Protein AF-A0AAV9NZ12-F1 (afdb_monomer)

InterPro domains:
  IPR029032 AhpD-like [G3DSA:1.20.1290.10] (41-176)
  IPR029032 AhpD-like [SSF69118] (43-159)

Radius of gyration: 17.63 Å; Cα contacts (8 Å, |Δi|>4): 175; chains: 1; bounding box: 49×31×50 Å

Sequence (183 aa):
MADRLPPVKREDLTSTEQPSFDSLASLAGNLFGSPESSPFIYKRPDGAFVGPFPLFLAAPEAGEHTMAHFGKLATIPGLPADAKEVAILTVGAHYQAAYELYAHTNVAIKKVGMERGLVEAVARGEKPEGMNEGCEVAFETARYLVAKPGPLPGEMWERGGLMDSRRGSEEREFFHVIKILLQ

Secondary structure (DSSP, 8-state):
---SS----GGGS-TTTHHHHHHHHHHHHHHH--TTTSSS-SB-TTS-B-TTHHHHHHSHHHHHHHHHHHHHHHT-TTS-HHHHHHHHHHHHHHHT-HHHHHHHHHHIIIII---HHHHHHHHTT---TT--HHHHHHHHHHHHHHHS-SPPPHHHHHHHGGG-S--SS----HHHHHHHTT-

Solvent-accessible surface area (backbone atoms only — not comparable to full-atom values): 10579 Å² total; per-residue (Å²): 133,84,62,94,57,68,62,56,36,65,87,80,44,53,86,82,49,36,60,52,52,52,51,51,51,53,53,45,36,75,75,49,43,52,69,88,72,24,68,44,82,55,47,47,97,82,59,20,32,39,80,71,49,32,57,28,65,76,38,45,72,64,28,52,53,52,53,54,49,51,56,53,62,74,64,53,80,52,60,56,70,64,22,50,41,38,24,51,26,29,48,22,28,74,70,62,34,62,60,56,38,53,38,45,51,27,36,34,40,73,74,67,62,47,60,63,70,49,51,54,30,26,44,70,59,43,86,55,81,89,61,53,72,57,33,48,49,27,36,54,49,35,49,45,58,79,73,40,92,75,84,76,56,68,73,58,49,58,56,50,52,71,48,44,85,65,93,68,97,76,79,87,61,74,74,56,52,69,58,61,75,74,109

Foldseek 3Di:
DPPPQDFDALVRDDPVLNVLLVLLVVLCCVQQNDCVRGLDHQADPRGTGDQCVSVCSVPSVVSNVVSVVVSVLQPDPLQQPLLVLLLQLLLCLLVVSPVSLRRSLSCNCPVVNDDNVCSVCSNPNHHDPPDDLSNVLSNVVSNDPSVDPDDDPPVSVVSNCVSGPDPDDDDDDNVVVSVVVPD

pLDDT: mean 84.03, std 18.18, range [29.91, 98.44]

Organism: NCBI:txid1690608

Mean predicted aligned error: 7.04 Å

Nearest PDB structures (foldseek):
  3lvy-assembly3_E  TM=7.762E-01  e=5.060E-02  Streptococcus mutans
  3lvy-assembly3_F  TM=7.388E-01  e=9.061E-02  Streptococcus mutans
  6ohj-assembly1_B  TM=6.862E-01  e=5.853E-02  Marinomonas mediterranea MMB-1
  6k40-assembly3_C  TM=7.103E-01  e=3.705E-01  Deinococcus radiodurans R1 = ATCC 13939 = DSM 20539

Structure (mmCIF, N/CA/C/O backbone):
data_AF-A0AAV9NZ12-F1
#
_entry.id   AF-A0AAV9NZ12-F1
#
loop_
_atom_site.group_PDB
_atom_site.id
_atom_site.type_symbol
_atom_site.label_atom_id
_atom_site.label_alt_id
_atom_site.label_comp_id
_atom_site.label_asym_id
_atom_site.label_entity_id
_atom_site.label_seq_id
_atom_site.pdbx_PDB_ins_code
_atom_site.Cartn_x
_atom_site.Cartn_y
_atom_site.Cartn_z
_atom_site.occupancy
_atom_site.B_iso_or_equiv
_atom_site.auth_seq_id
_atom_site.auth_comp_id
_atom_site.auth_asym_id
_atom_site.auth_atom_id
_atom_site.pdbx_PDB_model_num
ATOM 1 N N . MET A 1 1 ? -16.672 -8.183 -1.246 1.00 47.62 1 MET A N 1
ATOM 2 C CA . MET A 1 1 ? -15.674 -9.022 -0.553 1.00 47.62 1 MET A CA 1
ATOM 3 C C . MET A 1 1 ? -16.205 -9.245 0.846 1.00 47.62 1 MET A C 1
ATOM 5 O O . MET A 1 1 ? -16.661 -8.278 1.436 1.00 47.62 1 MET A O 1
ATOM 9 N N . ALA A 1 2 ? -16.288 -10.488 1.314 1.00 46.62 2 ALA A N 1
ATOM 10 C CA . ALA A 1 2 ? -16.639 -10.743 2.706 1.00 46.62 2 ALA A CA 1
ATOM 11 C C . ALA A 1 2 ? -15.371 -10.530 3.537 1.00 46.62 2 ALA A C 1
ATOM 13 O O . ALA A 1 2 ? -14.378 -11.227 3.317 1.00 46.62 2 ALA A O 1
ATOM 14 N N . ASP A 1 3 ? -15.383 -9.539 4.422 1.00 63.75 3 ASP A N 1
ATOM 15 C CA . ASP A 1 3 ? -14.241 -9.263 5.285 1.00 63.75 3 ASP A CA 1
ATOM 16 C C . ASP A 1 3 ? -14.110 -10.409 6.298 1.00 63.75 3 ASP A C 1
ATOM 18 O O . ASP A 1 3 ? -15.067 -10.746 6.996 1.00 63.75 3 ASP A O 1
ATOM 22 N N . ARG A 1 4 ? -12.931 -11.048 6.361 1.00 75.88 4 ARG A N 1
ATOM 23 C CA . ARG A 1 4 ? -12.668 -12.132 7.330 1.00 75.88 4 ARG A CA 1
ATOM 24 C C . ARG A 1 4 ? -12.819 -11.656 8.778 1.00 75.88 4 ARG A C 1
ATOM 26 O O . ARG A 1 4 ? -13.126 -12.461 9.649 1.00 75.88 4 ARG A O 1
ATOM 33 N N . LEU A 1 5 ? -12.606 -10.361 9.004 1.00 83.25 5 LEU A N 1
ATOM 34 C CA . LEU A 1 5 ? -12.931 -9.653 10.234 1.00 83.25 5 LEU A CA 1
ATOM 35 C C . LEU A 1 5 ? -13.967 -8.579 9.893 1.00 83.25 5 LEU A C 1
ATOM 37 O O . LEU A 1 5 ? -13.687 -7.751 9.025 1.00 83.25 5 LEU A O 1
ATOM 41 N N . PRO A 1 6 ? -15.151 -8.581 10.524 1.00 88.25 6 PRO A N 1
ATOM 42 C CA . PRO A 1 6 ? -16.185 -7.616 10.193 1.00 88.25 6 PRO A CA 1
ATOM 43 C C . PRO A 1 6 ? -15.730 -6.190 10.548 1.00 88.25 6 PRO A C 1
ATOM 45 O O . PRO A 1 6 ? -15.102 -5.992 11.589 1.00 88.25 6 PRO A O 1
ATOM 48 N N . PRO A 1 7 ? -16.069 -5.182 9.727 1.00 91.94 7 PRO A N 1
ATOM 49 C CA . PRO A 1 7 ? -15.939 -3.780 10.103 1.00 91.94 7 PRO A CA 1
ATOM 50 C C . PRO A 1 7 ? -16.676 -3.491 11.415 1.00 91.94 7 PRO A C 1
ATOM 52 O O . PRO A 1 7 ? -17.856 -3.820 11.540 1.00 91.94 7 PRO A O 1
ATOM 55 N N . VAL A 1 8 ? -15.999 -2.845 12.366 1.00 92.38 8 VAL A N 1
ATOM 56 C CA . VAL A 1 8 ? -16.580 -2.451 13.659 1.00 92.38 8 VAL A CA 1
ATOM 57 C C . VAL A 1 8 ? -16.603 -0.931 13.767 1.00 92.38 8 VAL A C 1
ATOM 59 O O . VAL A 1 8 ? -15.651 -0.257 13.357 1.00 92.38 8 VAL A O 1
ATOM 62 N N . LYS A 1 9 ? -17.700 -0.383 14.295 1.00 95.44 9 LYS A N 1
ATOM 63 C CA . LYS A 1 9 ? -17.822 1.046 14.586 1.00 95.44 9 LYS A CA 1
ATOM 64 C C . LYS A 1 9 ? -17.239 1.357 15.949 1.00 95.44 9 LYS A C 1
ATOM 66 O O . LYS A 1 9 ? -17.262 0.529 16.853 1.00 95.44 9 LYS A O 1
ATOM 71 N N . ARG A 1 10 ? -16.794 2.597 16.126 1.00 95.62 10 ARG A N 1
ATOM 72 C CA . ARG A 1 10 ? -16.267 3.059 17.410 1.00 95.62 10 ARG A CA 1
ATOM 73 C C . ARG A 1 10 ? -17.287 2.910 18.545 1.00 95.62 10 ARG A C 1
ATOM 75 O O . ARG A 1 10 ? -16.893 2.540 19.645 1.00 95.62 10 ARG A O 1
ATOM 82 N N . GLU A 1 11 ? -18.567 3.210 18.299 1.00 96.31 11 GLU A N 1
ATOM 83 C CA . GLU A 1 11 ? -19.618 3.117 19.326 1.00 96.31 11 GLU A CA 1
ATOM 84 C C . GLU A 1 11 ? -19.932 1.686 19.785 1.00 96.31 11 GLU A C 1
ATOM 86 O O . GLU A 1 11 ? -20.429 1.508 20.895 1.00 96.31 11 GLU A O 1
ATOM 91 N N . ASP A 1 12 ? -19.599 0.686 18.968 1.00 94.75 12 ASP A N 1
ATOM 92 C CA . ASP A 1 12 ? -19.841 -0.728 19.267 1.00 94.75 12 ASP A CA 1
ATOM 93 C C . ASP A 1 12 ? -18.677 -1.363 20.058 1.00 94.75 12 ASP A C 1
ATOM 95 O O . ASP A 1 12 ? -18.769 -2.514 20.483 1.00 94.75 12 ASP A O 1
ATOM 99 N N . LEU A 1 13 ? -17.579 -0.622 20.264 1.00 93.56 13 LEU A N 1
ATOM 100 C CA . LEU A 1 13 ? -16.400 -1.062 21.013 1.00 93.56 13 LEU A CA 1
ATOM 101 C C . LEU A 1 13 ? -16.510 -0.740 22.505 1.00 93.56 13 LEU A C 1
ATOM 103 O O . LEU A 1 13 ? -17.048 0.299 22.909 1.00 93.56 13 LEU A O 1
ATOM 107 N N . THR A 1 14 ? -15.903 -1.592 23.332 1.00 94.44 14 THR A N 1
ATOM 108 C CA . THR A 1 14 ? -15.770 -1.342 24.772 1.00 94.44 14 THR A CA 1
ATOM 109 C C . THR A 1 14 ? -14.910 -0.107 25.046 1.00 94.44 14 THR A C 1
ATOM 111 O O . THR A 1 14 ? -14.077 0.302 24.234 1.00 94.44 14 THR A O 1
ATOM 114 N N . SER A 1 15 ? -15.048 0.477 26.239 1.00 94.94 15 SER A N 1
ATOM 115 C CA . SER A 1 15 ? -14.227 1.622 26.658 1.00 94.94 15 SER A CA 1
ATOM 116 C C . SER A 1 15 ? -12.720 1.337 26.633 1.00 94.94 15 SER A C 1
ATOM 118 O O . SER A 1 15 ? -11.934 2.269 26.489 1.00 94.94 15 SER A O 1
ATOM 120 N N . THR A 1 16 ? -12.312 0.070 26.740 1.00 91.94 16 THR A N 1
ATOM 121 C CA . THR A 1 16 ? -10.910 -0.361 26.661 1.00 91.94 16 THR A CA 1
ATOM 122 C C . THR A 1 16 ? -10.389 -0.510 25.231 1.00 91.94 16 THR A C 1
ATOM 124 O O . THR A 1 16 ? -9.187 -0.398 25.022 1.00 91.94 16 THR A O 1
ATOM 127 N N . GLU A 1 17 ? -11.262 -0.720 24.243 1.00 90.94 17 GLU A N 1
ATOM 128 C CA . GLU A 1 17 ? -10.894 -0.890 22.825 1.00 90.94 17 GLU A CA 1
ATOM 129 C C . GLU A 1 17 ? -10.966 0.428 22.036 1.00 90.94 17 GLU A C 1
ATOM 131 O O . GLU A 1 17 ? -10.222 0.629 21.073 1.00 90.94 17 GLU A O 1
ATOM 136 N N . GLN A 1 18 ? -11.830 1.359 22.455 1.00 95.62 18 GLN A N 1
ATOM 137 C CA . GLN A 1 18 ? -11.979 2.672 21.814 1.00 95.62 18 GLN A CA 1
ATOM 138 C C . GLN A 1 18 ? -10.659 3.457 21.651 1.00 95.62 18 GLN A C 1
ATOM 140 O O . GLN A 1 18 ? -10.468 4.029 20.576 1.00 95.62 18 GLN A O 1
ATOM 145 N N . PRO A 1 19 ? -9.717 3.472 22.620 1.00 95.00 19 PRO A N 1
ATOM 146 C CA . PRO A 1 19 ? -8.443 4.172 22.447 1.00 95.00 19 PRO A CA 1
ATOM 147 C C . PRO A 1 19 ? -7.619 3.662 21.257 1.00 95.00 19 PRO A C 1
ATOM 149 O O . PRO A 1 19 ? -7.021 4.455 20.533 1.00 95.00 19 PRO A O 1
ATOM 152 N N . SER A 1 20 ? -7.617 2.349 21.010 1.00 92.56 20 SER A N 1
ATOM 153 C 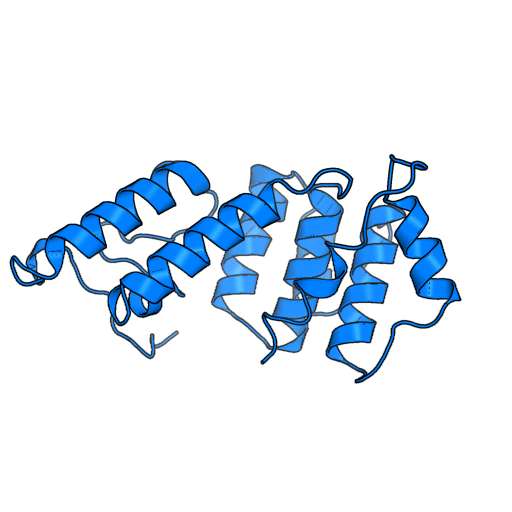CA . SER A 1 20 ? -6.920 1.751 19.866 1.00 92.56 20 SER A CA 1
ATOM 154 C C . SER A 1 20 ? -7.563 2.145 18.540 1.00 92.56 20 SER A C 1
ATOM 156 O O . SER A 1 20 ? -6.864 2.452 17.573 1.00 92.56 20 SER A O 1
ATOM 158 N N . PHE A 1 21 ? -8.896 2.204 18.504 1.00 95.31 21 PHE A N 1
ATOM 159 C CA . PHE A 1 21 ? -9.626 2.715 17.348 1.00 95.31 21 PHE A CA 1
ATOM 160 C C . PHE A 1 21 ? -9.271 4.177 17.051 1.00 95.31 21 PHE A C 1
ATOM 162 O O . PHE A 1 21 ? -9.031 4.534 15.896 1.00 95.31 21 PHE A O 1
ATOM 169 N N . ASP A 1 22 ? -9.216 5.017 18.085 1.00 95.50 22 ASP A N 1
ATOM 170 C CA . ASP A 1 22 ? -8.898 6.440 17.954 1.00 95.50 22 ASP A CA 1
ATOM 171 C C . ASP A 1 22 ? -7.451 6.665 17.495 1.00 95.50 22 ASP A C 1
ATOM 173 O O . ASP A 1 22 ? -7.204 7.501 16.621 1.00 95.50 22 ASP A O 1
ATOM 177 N N . SER A 1 23 ? -6.508 5.870 18.012 1.00 93.69 23 SER A N 1
ATOM 178 C CA . SER A 1 23 ? -5.111 5.868 17.559 1.00 93.69 23 SER A CA 1
ATOM 179 C C . SER A 1 23 ? -5.012 5.526 16.069 1.00 93.69 23 SER A C 1
ATOM 181 O O . SER A 1 23 ? -4.434 6.287 15.285 1.00 93.69 23 SER A O 1
ATOM 183 N N . LEU A 1 24 ? -5.678 4.447 15.635 1.00 92.56 24 LEU A N 1
ATOM 184 C CA . LEU A 1 24 ? -5.705 4.054 14.226 1.00 92.56 24 LEU A CA 1
ATOM 185 C C . LEU A 1 24 ? -6.360 5.125 13.342 1.00 92.56 24 LEU A C 1
ATOM 187 O O . LEU A 1 24 ? -5.883 5.383 12.238 1.00 92.56 24 LEU A O 1
ATOM 191 N N . ALA A 1 25 ? -7.425 5.779 13.814 1.00 93.38 25 ALA A N 1
ATOM 192 C CA . ALA A 1 25 ? -8.082 6.873 13.098 1.00 93.38 25 ALA A CA 1
ATOM 193 C C . ALA A 1 25 ? -7.182 8.094 12.925 1.00 93.38 25 ALA A C 1
ATOM 195 O O . ALA A 1 25 ? -7.147 8.657 11.830 1.00 93.38 25 ALA A O 1
ATOM 196 N N . SER A 1 26 ? -6.427 8.459 13.959 1.00 93.12 26 SER A N 1
ATOM 197 C CA . SER A 1 26 ? -5.426 9.522 13.879 1.00 93.12 26 SER A CA 1
ATOM 198 C C . SER A 1 26 ? -4.334 9.177 12.861 1.00 93.12 26 SER A C 1
ATOM 200 O O . SER A 1 26 ? -4.061 9.950 11.940 1.00 93.12 26 SER A O 1
ATOM 202 N N . LEU A 1 27 ? -3.766 7.972 12.954 1.00 90.44 27 LEU A N 1
ATOM 203 C CA . LEU A 1 27 ? -2.696 7.520 12.067 1.00 90.44 27 LEU A CA 1
ATOM 204 C C . LEU A 1 27 ? -3.153 7.414 10.605 1.00 90.44 27 LEU A C 1
ATOM 206 O O . LEU A 1 27 ? -2.471 7.903 9.705 1.00 90.44 27 LEU A O 1
ATOM 210 N N . ALA A 1 28 ? -4.332 6.840 10.364 1.00 90.31 28 ALA A N 1
ATOM 211 C CA . ALA A 1 28 ? -4.921 6.760 9.033 1.00 90.31 28 ALA A CA 1
ATOM 212 C C . ALA A 1 28 ? -5.228 8.152 8.459 1.00 90.31 28 ALA A C 1
ATOM 214 O O . ALA A 1 28 ? -4.953 8.392 7.287 1.00 90.31 28 ALA A O 1
ATOM 215 N N . GLY A 1 29 ? -5.730 9.086 9.275 1.00 92.25 29 GLY A N 1
ATOM 216 C CA . GLY A 1 29 ? -5.953 10.475 8.861 1.00 92.25 29 GLY A CA 1
ATOM 217 C C . GLY A 1 29 ? -4.666 11.175 8.416 1.00 92.25 29 GLY A C 1
ATOM 218 O O . GLY A 1 29 ? -4.649 11.847 7.386 1.00 92.25 29 GLY A O 1
ATOM 219 N N . ASN A 1 30 ? -3.565 10.953 9.140 1.00 90.00 30 ASN A N 1
ATOM 220 C CA . ASN A 1 30 ? -2.254 11.508 8.791 1.00 90.00 30 ASN A CA 1
ATOM 221 C C . ASN A 1 30 ? -1.684 10.917 7.491 1.00 90.00 30 ASN A C 1
ATOM 223 O O . ASN A 1 30 ? -1.025 11.625 6.732 1.00 90.00 30 ASN A O 1
ATOM 227 N N . LEU A 1 31 ? -1.922 9.629 7.228 1.00 87.62 31 LEU A N 1
ATOM 228 C CA . LEU A 1 31 ? -1.367 8.933 6.061 1.00 87.62 31 LEU A CA 1
ATOM 229 C C . LEU A 1 31 ? -2.218 9.096 4.796 1.00 87.62 31 LEU A C 1
ATOM 231 O O . LEU A 1 31 ? -1.678 9.210 3.691 1.00 87.62 31 LEU A O 1
ATOM 235 N N . PHE A 1 32 ? -3.542 9.097 4.941 1.00 89.69 32 PHE A N 1
ATOM 236 C CA . PHE A 1 32 ? -4.478 8.987 3.820 1.00 89.69 32 PHE A CA 1
ATOM 237 C C . PHE A 1 32 ? -5.372 10.214 3.628 1.00 89.69 32 PHE A C 1
ATOM 239 O O . PHE A 1 32 ? -6.115 10.248 2.645 1.00 89.69 32 PHE A O 1
ATOM 246 N N . GLY A 1 33 ? -5.281 11.217 4.508 1.00 92.00 33 GLY A N 1
ATOM 247 C CA . GLY A 1 33 ? -6.196 12.358 4.539 1.00 92.00 33 GLY A CA 1
ATOM 248 C C . GLY A 1 33 ? -7.527 12.011 5.206 1.00 92.00 33 GLY A C 1
ATOM 249 O O . GLY A 1 33 ? -7.661 10.967 5.838 1.00 92.00 33 GLY A O 1
ATOM 250 N N . SER A 1 34 ? -8.526 12.887 5.076 1.00 92.06 34 SER A N 1
ATOM 251 C CA . SER A 1 34 ? -9.887 12.574 5.530 1.00 92.06 34 SER A CA 1
ATOM 252 C C . SER A 1 34 ? -10.540 11.524 4.617 1.00 92.06 34 SER A C 1
ATOM 254 O O . SER A 1 34 ? -10.167 11.431 3.443 1.00 92.06 34 SER A O 1
ATOM 256 N N . PRO A 1 35 ? -11.558 10.774 5.081 1.00 91.44 35 PRO A N 1
ATOM 257 C CA . PRO A 1 35 ? -12.278 9.824 4.230 1.00 91.44 35 PRO A CA 1
ATOM 258 C C . PRO A 1 35 ? -12.832 10.438 2.932 1.00 91.44 35 PRO A C 1
ATOM 260 O O . PRO A 1 35 ? -12.898 9.760 1.913 1.00 91.44 35 PRO A O 1
ATOM 263 N N . GLU A 1 36 ? -13.195 11.723 2.947 1.00 90.31 36 GLU A N 1
ATOM 264 C CA . GLU A 1 36 ? -13.763 12.448 1.802 1.00 90.31 36 GLU A CA 1
ATOM 265 C C . GLU A 1 36 ? -12.704 12.888 0.783 1.00 90.31 36 GLU A C 1
ATOM 267 O O . GLU A 1 36 ? -13.010 13.061 -0.395 1.00 90.31 36 GLU A O 1
ATOM 272 N N . SER A 1 37 ? -11.467 13.099 1.238 1.00 90.62 37 SER A N 1
ATOM 273 C CA . SER A 1 37 ? -10.342 13.571 0.417 1.00 90.62 37 SER A CA 1
ATOM 274 C C . SER A 1 37 ? -9.401 12.446 -0.018 1.00 90.62 37 SER A C 1
ATOM 276 O O . SER A 1 37 ? -8.576 12.636 -0.913 1.00 90.62 37 SER A O 1
ATOM 278 N N . SER A 1 38 ? -9.526 11.269 0.595 1.00 94.50 38 SER A N 1
ATOM 279 C CA . SER A 1 38 ? -8.698 10.111 0.292 1.00 94.50 38 SER A CA 1
ATOM 280 C C . SER A 1 38 ? -8.993 9.550 -1.108 1.00 94.50 38 SER A C 1
ATOM 282 O O . SER A 1 38 ? -10.152 9.493 -1.528 1.00 94.50 38 SER A O 1
ATOM 284 N N . PRO A 1 39 ? -7.978 9.078 -1.861 1.00 93.94 39 PRO A N 1
ATOM 285 C CA . PRO A 1 39 ? -8.216 8.488 -3.177 1.00 93.94 39 PRO A CA 1
ATOM 286 C C . PRO A 1 39 ? -9.006 7.167 -3.119 1.00 93.94 39 PRO A C 1
ATOM 288 O O . PRO A 1 39 ? -9.608 6.784 -4.130 1.00 93.94 39 PRO A O 1
ATOM 291 N N . PHE A 1 40 ? -9.044 6.500 -1.961 1.00 94.56 40 PHE A N 1
ATOM 292 C CA . PHE A 1 40 ? -9.718 5.222 -1.724 1.00 94.56 40 PHE A CA 1
ATOM 293 C C . PHE A 1 40 ? -10.467 5.208 -0.383 1.00 94.56 40 PHE A C 1
ATOM 295 O O . PHE A 1 40 ? -10.208 6.006 0.513 1.00 94.56 40 PHE A O 1
ATOM 302 N N . ILE A 1 41 ? -11.399 4.269 -0.236 1.00 94.81 41 ILE A N 1
ATOM 303 C CA . ILE A 1 41 ? -12.220 4.123 0.967 1.00 94.81 41 ILE A CA 1
ATOM 304 C C . ILE A 1 41 ? -11.497 3.214 1.961 1.00 94.81 41 ILE A C 1
ATOM 306 O O . ILE A 1 41 ? -11.469 2.001 1.771 1.00 94.81 41 ILE A O 1
ATOM 310 N N . TYR A 1 42 ? -10.970 3.797 3.037 1.00 92.81 42 TYR A N 1
ATOM 311 C CA . TYR A 1 42 ? -10.425 3.064 4.190 1.00 92.81 42 TYR A CA 1
ATOM 312 C C . TYR A 1 42 ? -11.364 3.060 5.407 1.00 92.81 42 TYR A C 1
ATOM 314 O O . TYR A 1 42 ? -11.208 2.252 6.325 1.00 92.81 42 TYR A O 1
ATOM 322 N N . LYS A 1 43 ? -12.368 3.943 5.400 1.00 94.50 43 LYS A N 1
ATOM 323 C CA . LYS A 1 43 ? -13.388 4.090 6.439 1.00 94.50 43 LYS A CA 1
ATOM 324 C C . LYS A 1 43 ? -14.738 4.381 5.785 1.00 94.50 43 LYS A C 1
ATOM 326 O O . LYS A 1 43 ? -14.823 5.203 4.875 1.00 94.50 43 LYS A O 1
ATOM 331 N N . ARG A 1 44 ? -15.782 3.673 6.209 1.00 93.38 44 ARG A N 1
ATOM 332 C CA . ARG A 1 44 ? -17.152 3.814 5.698 1.00 93.38 44 ARG A CA 1
ATOM 333 C C . ARG A 1 44 ? -17.829 5.075 6.251 1.00 93.38 44 ARG A C 1
ATOM 335 O O . ARG A 1 44 ? -17.399 5.585 7.285 1.00 93.38 44 ARG A O 1
ATOM 342 N N . PRO A 1 45 ? -18.932 5.539 5.627 1.00 93.62 45 PRO A N 1
ATOM 343 C CA . PRO A 1 45 ? -19.705 6.678 6.133 1.00 93.62 45 PRO A CA 1
ATOM 344 C C . PRO A 1 45 ? -20.244 6.497 7.559 1.00 93.62 45 PRO A C 1
ATOM 346 O O . PRO A 1 45 ? -20.442 7.474 8.267 1.00 93.62 45 PRO A O 1
ATOM 349 N N . ASP A 1 46 ? -20.464 5.254 7.993 1.00 93.62 46 ASP A N 1
ATOM 350 C CA . ASP A 1 46 ? -20.876 4.911 9.360 1.00 93.62 46 ASP A CA 1
ATOM 351 C C . ASP A 1 46 ? -19.698 4.817 10.346 1.00 93.62 46 ASP A C 1
ATOM 353 O O . ASP A 1 46 ? -19.863 4.372 11.477 1.00 93.62 46 ASP A O 1
ATOM 357 N N . GLY A 1 47 ? -18.500 5.211 9.913 1.00 94.06 47 GLY A N 1
ATOM 358 C CA . GLY A 1 47 ? -17.299 5.253 10.728 1.00 94.06 47 GLY A CA 1
ATOM 359 C C . GLY A 1 47 ? -16.554 3.926 10.844 1.00 94.06 47 GLY A C 1
ATOM 360 O O . GLY A 1 47 ? -15.459 3.930 11.396 1.00 94.06 47 GLY A O 1
ATOM 361 N N . ALA A 1 48 ? -17.062 2.810 10.320 1.00 95.38 48 ALA A N 1
ATOM 362 C CA . ALA A 1 48 ? -16.356 1.536 10.419 1.00 95.38 48 ALA A CA 1
ATOM 363 C C . ALA A 1 48 ? -15.162 1.465 9.449 1.00 95.38 48 ALA A C 1
ATOM 365 O O . ALA A 1 48 ? -15.261 1.836 8.276 1.00 95.38 48 ALA A O 1
ATOM 366 N N . PHE A 1 49 ? -14.026 0.962 9.927 1.00 93.88 49 PHE A N 1
ATOM 367 C CA . PHE A 1 49 ? -12.850 0.694 9.097 1.00 93.88 49 PHE A CA 1
ATOM 368 C C . PHE A 1 49 ? -13.066 -0.513 8.172 1.00 93.88 49 PHE A C 1
ATOM 370 O O . PHE A 1 49 ? -13.706 -1.482 8.569 1.00 93.88 49 PHE A O 1
ATOM 377 N N . VAL A 1 50 ? -12.520 -0.476 6.953 1.00 92.50 50 VAL A N 1
ATOM 378 C CA . VAL A 1 50 ? -12.650 -1.558 5.945 1.00 92.50 50 VAL A CA 1
ATOM 379 C C . VAL A 1 50 ? -11.292 -2.057 5.458 1.00 92.50 50 VAL A C 1
ATOM 381 O O . VAL A 1 50 ? -10.267 -1.518 5.842 1.00 92.50 50 VAL A O 1
ATOM 384 N N . GLY A 1 51 ? -11.239 -3.092 4.620 1.00 88.19 51 GLY A N 1
ATOM 385 C CA . GLY A 1 51 ? -9.966 -3.579 4.080 1.00 88.19 51 GLY A CA 1
ATOM 386 C C . GLY A 1 51 ? -9.085 -4.214 5.164 1.00 88.19 51 GLY A C 1
ATOM 387 O O . GLY A 1 51 ? -9.582 -5.058 5.907 1.00 88.19 51 GLY A O 1
ATOM 388 N N . PRO A 1 52 ? -7.790 -3.858 5.280 1.00 86.94 52 PRO A N 1
ATOM 389 C CA . PRO A 1 52 ? -6.903 -4.454 6.279 1.00 86.94 52 PRO A CA 1
ATOM 390 C C . PRO A 1 52 ? -7.103 -3.873 7.687 1.00 86.94 52 PRO A C 1
ATOM 392 O O . PRO A 1 52 ? -6.665 -4.465 8.664 1.00 86.94 52 PRO A O 1
ATOM 395 N N . PHE A 1 53 ? -7.768 -2.726 7.829 1.00 89.94 53 PHE A N 1
ATOM 396 C CA . PHE A 1 53 ? -7.834 -1.994 9.096 1.00 89.94 53 PHE A CA 1
ATOM 397 C C . PHE A 1 53 ? -8.558 -2.737 10.242 1.00 89.94 53 PHE A C 1
ATOM 399 O O . PHE A 1 53 ? -8.082 -2.639 11.374 1.00 89.94 53 PHE A O 1
ATOM 406 N N . PRO A 1 54 ? -9.621 -3.542 10.014 1.00 90.81 54 PRO A N 1
ATOM 407 C CA . PRO A 1 54 ? -10.170 -4.421 11.051 1.00 90.81 54 PRO A CA 1
ATOM 408 C C . PRO A 1 54 ? -9.146 -5.398 11.655 1.00 90.81 54 PRO A C 1
ATOM 410 O O . PRO A 1 54 ? -9.241 -5.716 12.837 1.00 90.81 54 PRO A O 1
ATOM 413 N N . LEU A 1 55 ? -8.134 -5.835 10.891 1.00 87.06 55 LEU A N 1
ATOM 414 C CA . LEU A 1 55 ? -7.043 -6.669 11.414 1.00 87.06 55 LEU A CA 1
ATOM 415 C C . LEU A 1 55 ? -6.185 -5.906 12.426 1.00 87.06 55 LEU A C 1
ATOM 417 O O . LEU A 1 55 ? -5.831 -6.452 13.466 1.00 87.06 55 LEU A O 1
ATOM 421 N N . PHE A 1 56 ? -5.893 -4.635 12.150 1.00 87.94 56 PHE A N 1
ATOM 422 C CA . PHE A 1 56 ? -5.128 -3.783 13.061 1.00 87.94 56 PHE A CA 1
ATOM 423 C C . PHE A 1 56 ? -5.894 -3.487 14.352 1.00 87.94 56 PHE A C 1
ATOM 425 O O . PHE A 1 56 ? -5.277 -3.356 15.401 1.00 87.94 56 PHE A O 1
ATOM 432 N N . LEU A 1 57 ? -7.228 -3.449 14.302 1.00 90.88 57 LEU A N 1
ATOM 433 C CA . LEU A 1 57 ? -8.061 -3.329 15.502 1.00 90.88 57 LEU A CA 1
ATOM 434 C C . LEU A 1 57 ? -8.139 -4.630 16.307 1.00 90.88 57 LEU A C 1
ATOM 436 O O . LEU A 1 57 ? -8.225 -4.577 17.528 1.00 90.88 57 LEU A O 1
ATOM 440 N N . ALA A 1 58 ? -8.084 -5.789 15.646 1.00 89.44 58 ALA A N 1
ATOM 441 C CA . ALA A 1 58 ? -8.065 -7.085 16.324 1.00 89.44 58 ALA A CA 1
ATOM 442 C C . ALA A 1 58 ? -6.741 -7.353 17.068 1.00 89.44 58 ALA A C 1
ATOM 444 O O . ALA A 1 58 ? -6.720 -8.133 18.018 1.00 89.44 58 ALA A O 1
ATOM 445 N N . ALA A 1 59 ? -5.646 -6.702 16.659 1.00 89.19 59 ALA A N 1
ATOM 446 C CA . ALA A 1 59 ? -4.345 -6.756 17.325 1.00 89.19 59 ALA A CA 1
ATOM 447 C C . ALA A 1 59 ? -3.711 -5.349 17.412 1.00 89.19 59 ALA A C 1
ATOM 449 O O . ALA A 1 59 ? -2.790 -5.054 16.647 1.00 89.19 59 ALA A O 1
ATOM 450 N N . PRO A 1 60 ? -4.178 -4.479 18.331 1.00 89.00 60 PRO A N 1
ATOM 451 C CA . PRO A 1 60 ? -3.849 -3.051 18.340 1.00 89.00 60 PRO A CA 1
ATOM 452 C C . PRO A 1 60 ? -2.361 -2.701 18.332 1.00 89.00 60 PRO A C 1
ATOM 454 O O . PRO A 1 60 ? -1.937 -1.866 17.538 1.00 89.00 60 PRO A O 1
ATOM 457 N N . GLU A 1 61 ? -1.564 -3.352 19.180 1.00 89.69 61 GLU A N 1
ATOM 458 C CA . GLU A 1 61 ? -0.122 -3.092 19.284 1.00 89.69 61 GLU A CA 1
ATOM 459 C C . GLU A 1 61 ? 0.595 -3.415 17.964 1.00 89.69 61 GLU A C 1
ATOM 461 O O . GLU A 1 61 ? 1.319 -2.586 17.412 1.00 89.69 61 GLU A O 1
ATOM 466 N N . ALA A 1 62 ? 0.325 -4.595 17.397 1.00 87.62 62 ALA A N 1
ATOM 467 C CA . ALA A 1 62 ? 0.873 -4.985 16.102 1.00 87.62 62 ALA A CA 1
ATOM 468 C C . ALA A 1 62 ? 0.385 -4.052 14.984 1.00 87.62 62 ALA A C 1
ATOM 470 O O . ALA A 1 62 ? 1.180 -3.615 14.155 1.00 87.62 62 ALA A O 1
ATOM 471 N N . GLY A 1 63 ? -0.903 -3.705 14.986 1.00 87.25 63 GLY A N 1
ATOM 472 C CA . GLY A 1 63 ? -1.508 -2.816 14.002 1.00 87.25 63 GLY A CA 1
ATOM 473 C C . GLY A 1 63 ? -0.884 -1.422 13.978 1.00 87.25 63 GLY A C 1
ATOM 474 O O . GLY A 1 63 ? -0.580 -0.905 12.902 1.00 87.25 63 GLY A O 1
ATOM 475 N N . GLU A 1 64 ? -0.636 -0.833 15.149 1.00 87.38 64 GLU A N 1
ATOM 476 C CA . GLU A 1 64 ? 0.030 0.465 15.272 1.00 87.38 64 GLU A CA 1
ATOM 477 C C . GLU A 1 64 ? 1.456 0.415 14.710 1.00 87.38 64 GLU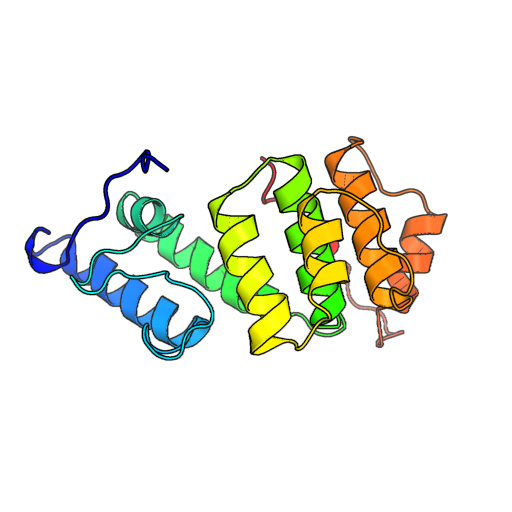 A C 1
ATOM 479 O O . GLU A 1 64 ? 1.832 1.252 13.882 1.00 87.38 64 GLU A O 1
ATOM 484 N N . HIS A 1 65 ? 2.232 -0.607 15.082 1.00 88.25 65 HIS A N 1
ATOM 485 C CA . HIS A 1 65 ? 3.585 -0.793 14.562 1.00 88.25 65 HIS A CA 1
ATOM 486 C C . HIS A 1 65 ? 3.607 -1.011 13.046 1.00 88.25 65 HIS A C 1
ATOM 488 O O . HIS A 1 65 ? 4.422 -0.394 12.354 1.00 88.25 65 HIS A O 1
ATOM 494 N N . THR A 1 66 ? 2.701 -1.831 12.510 1.00 84.81 66 THR A N 1
ATOM 495 C CA . THR A 1 66 ? 2.582 -2.073 11.067 1.00 84.81 66 THR A CA 1
ATOM 496 C C . THR A 1 66 ? 2.249 -0.788 10.311 1.00 84.81 66 THR A C 1
ATOM 498 O O . THR A 1 66 ? 2.908 -0.460 9.326 1.00 84.81 66 THR A O 1
ATOM 501 N N . MET A 1 67 ? 1.277 -0.013 10.789 1.00 83.19 67 MET A N 1
ATOM 502 C CA . MET A 1 67 ? 0.873 1.236 10.144 1.00 83.19 67 MET A CA 1
ATOM 503 C C . MET A 1 67 ? 1.965 2.310 10.201 1.00 83.19 67 MET A C 1
ATOM 505 O O . MET A 1 67 ? 2.219 2.993 9.205 1.00 83.19 67 MET A O 1
ATOM 509 N N . ALA A 1 68 ? 2.661 2.435 11.333 1.00 86.88 68 ALA A N 1
ATOM 510 C CA . ALA A 1 68 ? 3.812 3.325 11.454 1.00 86.88 68 ALA A CA 1
ATOM 511 C C . ALA A 1 68 ? 4.953 2.904 10.512 1.00 86.88 68 ALA A C 1
ATOM 513 O O . ALA A 1 68 ? 5.593 3.754 9.886 1.00 86.88 68 ALA A O 1
ATOM 514 N N . HIS A 1 69 ? 5.186 1.595 10.371 1.00 85.31 69 HIS A N 1
ATOM 515 C CA . HIS A 1 69 ? 6.159 1.053 9.430 1.00 85.31 69 HIS A CA 1
ATOM 516 C C . HIS A 1 69 ? 5.791 1.406 7.983 1.00 85.31 69 HIS A C 1
ATOM 518 O O . HIS A 1 69 ? 6.618 1.986 7.280 1.00 85.31 69 HIS A O 1
ATOM 524 N N . PHE A 1 70 ? 4.542 1.182 7.560 1.00 83.56 70 PHE A N 1
ATOM 525 C CA . PHE A 1 70 ? 4.062 1.579 6.230 1.00 83.56 70 PHE A CA 1
ATOM 526 C C . PHE A 1 70 ? 4.230 3.072 5.957 1.00 83.56 70 PHE A C 1
ATOM 528 O O . PHE A 1 70 ? 4.680 3.444 4.873 1.00 83.56 70 PHE A O 1
ATOM 535 N N . GLY A 1 71 ? 3.956 3.926 6.946 1.00 83.88 71 GLY A N 1
ATOM 536 C CA . GLY A 1 71 ? 4.196 5.363 6.836 1.00 83.88 71 GLY A CA 1
ATOM 537 C C . GLY A 1 71 ? 5.650 5.704 6.496 1.00 83.88 71 GLY A C 1
ATOM 538 O O . GLY A 1 71 ? 5.895 6.518 5.608 1.00 83.88 71 GLY A O 1
ATOM 539 N N . LYS A 1 72 ? 6.621 5.038 7.134 1.00 84.81 72 LYS A N 1
ATOM 540 C CA . LYS A 1 72 ? 8.052 5.234 6.837 1.00 84.81 72 LYS A CA 1
ATOM 541 C C . LYS A 1 72 ? 8.445 4.701 5.460 1.00 84.81 72 LYS A C 1
ATOM 543 O O . LYS A 1 72 ? 9.186 5.364 4.735 1.00 84.81 72 LYS A O 1
ATOM 548 N N . LEU A 1 73 ? 7.928 3.534 5.079 1.00 80.44 73 LEU A N 1
ATOM 549 C CA . LEU A 1 73 ? 8.181 2.936 3.765 1.00 80.44 73 LEU A CA 1
ATOM 550 C C . LEU A 1 73 ? 7.656 3.812 2.626 1.00 80.44 73 LEU A C 1
ATOM 552 O O . LEU A 1 73 ? 8.317 3.981 1.599 1.00 80.44 73 LEU A O 1
ATOM 556 N N . ALA A 1 74 ? 6.496 4.436 2.833 1.00 79.56 74 ALA A N 1
ATOM 557 C CA . ALA A 1 74 ? 5.906 5.359 1.877 1.00 79.56 74 ALA A CA 1
ATOM 558 C C . ALA A 1 74 ? 6.802 6.580 1.604 1.00 79.56 74 ALA A C 1
ATOM 560 O O . ALA A 1 74 ? 6.707 7.151 0.515 1.00 79.56 74 ALA A O 1
ATOM 561 N N . THR A 1 75 ? 7.699 6.948 2.525 1.00 79.88 75 THR A N 1
ATOM 562 C CA . THR A 1 75 ? 8.580 8.120 2.407 1.00 79.88 75 THR A CA 1
ATOM 563 C C . THR A 1 75 ? 10.024 7.796 2.022 1.00 79.88 75 THR A C 1
ATOM 565 O O . THR A 1 75 ? 10.846 8.710 2.001 1.00 79.88 75 THR A O 1
ATOM 568 N N . ILE A 1 76 ? 10.360 6.535 1.714 1.00 72.69 76 ILE A N 1
ATOM 569 C CA . ILE A 1 76 ? 11.720 6.171 1.284 1.00 72.69 76 ILE A CA 1
ATOM 570 C C . ILE A 1 76 ? 12.105 6.995 0.037 1.00 72.69 76 ILE A C 1
ATOM 572 O O . ILE A 1 76 ? 11.390 6.942 -0.972 1.00 72.69 76 ILE A O 1
ATOM 576 N N . PRO A 1 77 ? 13.211 7.763 0.088 1.00 73.19 77 PRO A N 1
ATOM 577 C CA . PRO A 1 77 ? 13.677 8.557 -1.043 1.00 73.19 77 PRO A CA 1
ATOM 578 C C . PRO A 1 77 ? 14.361 7.678 -2.096 1.00 73.19 77 PRO A C 1
ATOM 580 O O . PRO A 1 77 ? 14.909 6.624 -1.783 1.00 73.19 77 PRO A O 1
ATOM 583 N N . GLY A 1 78 ? 14.367 8.140 -3.348 1.00 74.25 78 GLY A N 1
ATOM 584 C CA . GLY A 1 78 ? 14.986 7.418 -4.468 1.00 74.25 78 GLY A CA 1
ATOM 585 C C . GLY A 1 78 ? 14.053 6.437 -5.181 1.00 74.25 78 GLY A C 1
ATOM 586 O O . GLY A 1 78 ? 14.466 5.801 -6.134 1.00 74.25 78 GLY A O 1
ATOM 587 N N . LEU A 1 79 ? 12.783 6.332 -4.782 1.00 74.19 79 LEU A N 1
ATOM 588 C CA . LEU A 1 79 ? 11.787 5.609 -5.568 1.00 74.19 79 LEU A CA 1
ATOM 589 C C . LEU A 1 79 ? 10.710 6.570 -6.083 1.00 74.19 79 LEU A C 1
ATOM 591 O O . LEU A 1 79 ? 9.927 7.081 -5.273 1.00 74.19 79 LEU A O 1
ATOM 595 N N . PRO A 1 80 ? 10.647 6.811 -7.405 1.00 86.19 80 PRO A N 1
ATOM 596 C CA . PRO A 1 80 ? 9.568 7.571 -8.023 1.00 86.19 80 PRO A CA 1
ATOM 597 C C . PRO A 1 80 ? 8.185 7.031 -7.634 1.00 86.19 80 PRO A C 1
ATOM 599 O O . PRO A 1 80 ? 7.993 5.825 -7.459 1.00 86.19 80 PRO A O 1
ATOM 602 N N . ALA A 1 81 ? 7.220 7.934 -7.449 1.00 90.69 81 ALA A N 1
ATOM 603 C CA . ALA A 1 81 ? 5.892 7.574 -6.953 1.00 90.69 81 ALA A CA 1
ATOM 604 C C . ALA A 1 81 ? 5.150 6.620 -7.904 1.00 90.69 81 ALA A C 1
ATOM 606 O O . ALA A 1 81 ? 4.509 5.683 -7.449 1.00 90.69 81 ALA A O 1
ATOM 607 N N . ASP A 1 82 ? 5.291 6.820 -9.209 1.00 93.81 82 ASP A N 1
ATOM 608 C CA . ASP A 1 82 ? 4.755 5.946 -10.253 1.00 93.81 82 ASP A CA 1
ATOM 609 C C . ASP A 1 82 ? 5.364 4.539 -10.198 1.00 93.81 82 ASP A C 1
ATOM 611 O O . ASP A 1 82 ? 4.639 3.547 -10.177 1.00 93.81 82 ASP A O 1
ATOM 615 N N . ALA A 1 83 ? 6.685 4.439 -10.068 1.00 92.12 83 ALA A N 1
ATOM 616 C CA . ALA A 1 83 ? 7.365 3.156 -9.957 1.00 92.12 83 ALA A CA 1
ATOM 617 C C . ALA A 1 83 ? 6.987 2.397 -8.669 1.00 92.12 83 ALA A C 1
ATOM 619 O O . ALA A 1 83 ? 6.869 1.169 -8.680 1.00 92.12 83 ALA A O 1
ATOM 620 N N . LYS A 1 84 ? 6.736 3.117 -7.566 1.00 91.50 84 LYS A N 1
ATOM 621 C CA . LYS A 1 84 ? 6.210 2.541 -6.317 1.00 91.50 84 LYS A CA 1
ATOM 622 C C . LYS A 1 84 ? 4.837 1.905 -6.526 1.00 91.50 84 LYS A C 1
ATOM 624 O O . LYS A 1 84 ? 4.645 0.753 -6.143 1.00 91.50 84 LYS A O 1
ATOM 629 N N . GLU A 1 85 ? 3.913 2.620 -7.162 1.00 95.31 85 GLU A N 1
ATOM 630 C CA . GLU A 1 85 ? 2.578 2.087 -7.446 1.00 95.31 85 GLU A CA 1
ATOM 631 C C . GLU A 1 85 ? 2.637 0.896 -8.411 1.00 95.31 85 GLU A C 1
ATOM 633 O O . GLU A 1 85 ? 1.945 -0.095 -8.192 1.00 95.31 85 GLU A O 1
ATOM 638 N N . VAL A 1 86 ? 3.514 0.921 -9.424 1.00 96.12 86 VAL A N 1
ATOM 639 C CA . VAL A 1 86 ? 3.725 -0.231 -10.318 1.00 96.12 86 VAL A CA 1
ATOM 640 C C . VAL A 1 86 ? 4.201 -1.461 -9.546 1.00 96.12 86 VAL A C 1
ATOM 642 O O . VAL A 1 86 ? 3.667 -2.552 -9.759 1.00 96.12 86 VAL A O 1
ATOM 645 N N . ALA A 1 87 ? 5.164 -1.314 -8.631 1.00 93.75 87 ALA A N 1
ATOM 646 C CA . ALA A 1 87 ? 5.630 -2.428 -7.806 1.00 93.75 87 ALA A CA 1
ATOM 647 C C . ALA A 1 87 ? 4.494 -3.006 -6.944 1.00 93.75 87 ALA 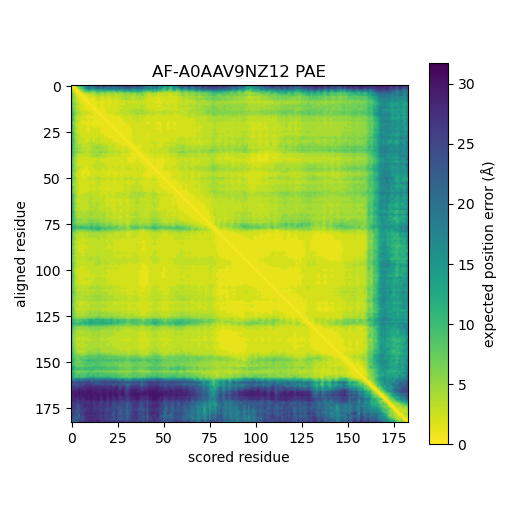A C 1
ATOM 649 O O . ALA A 1 87 ? 4.284 -4.221 -6.942 1.00 93.75 87 ALA A O 1
ATOM 650 N N . ILE A 1 88 ? 3.730 -2.142 -6.266 1.00 94.69 88 ILE A N 1
ATOM 651 C CA . ILE A 1 88 ? 2.609 -2.547 -5.408 1.00 94.69 88 ILE A CA 1
ATOM 652 C C . ILE A 1 88 ? 1.527 -3.265 -6.221 1.00 94.69 88 ILE A C 1
ATOM 654 O O . ILE A 1 88 ? 1.131 -4.379 -5.877 1.00 94.69 88 ILE A O 1
ATOM 658 N N . LEU A 1 89 ? 1.098 -2.682 -7.343 1.00 97.62 89 LEU A 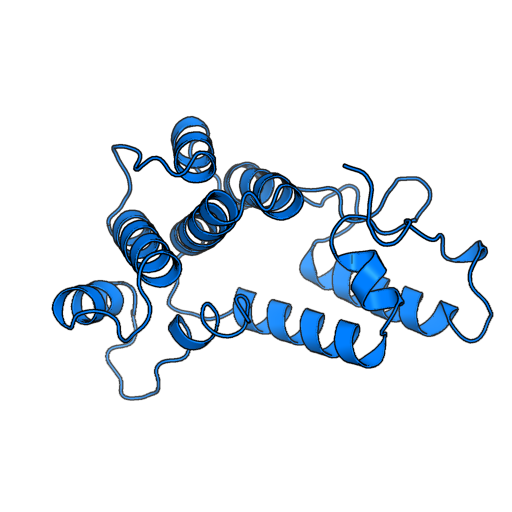N 1
ATOM 659 C CA . LEU A 1 89 ? 0.089 -3.274 -8.222 1.00 97.62 89 LEU A CA 1
ATOM 660 C C . LEU A 1 89 ? 0.553 -4.604 -8.817 1.00 97.62 89 LEU A C 1
ATOM 662 O O . LEU A 1 89 ? -0.249 -5.527 -8.921 1.00 97.62 89 LEU A O 1
ATOM 666 N N . THR A 1 90 ? 1.839 -4.743 -9.149 1.00 97.44 90 THR A N 1
ATOM 667 C CA . THR A 1 90 ? 2.401 -6.000 -9.670 1.00 97.44 90 THR A CA 1
ATOM 668 C C . THR A 1 90 ? 2.325 -7.120 -8.631 1.00 97.44 90 THR A C 1
ATOM 670 O O . THR A 1 90 ? 1.934 -8.245 -8.954 1.00 97.44 90 THR A O 1
ATOM 673 N N . VAL A 1 91 ? 2.660 -6.825 -7.369 1.00 95.94 91 VAL A N 1
ATOM 674 C CA . VAL A 1 91 ? 2.529 -7.786 -6.260 1.00 95.94 91 VAL A CA 1
ATOM 675 C C . VAL A 1 91 ? 1.052 -8.089 -5.993 1.00 95.94 91 VAL A C 1
ATOM 677 O O . VAL A 1 91 ? 0.667 -9.257 -5.917 1.00 95.94 91 VAL A O 1
ATOM 680 N N . GLY A 1 92 ? 0.206 -7.058 -5.930 1.00 93.88 92 GLY A N 1
ATOM 681 C CA . GLY A 1 92 ? -1.237 -7.201 -5.743 1.00 93.88 92 GLY A CA 1
ATOM 682 C C . GLY A 1 92 ? -1.891 -8.057 -6.829 1.00 93.88 92 GLY A C 1
ATOM 683 O O . GLY A 1 92 ? -2.729 -8.904 -6.521 1.00 93.88 92 GLY A O 1
ATOM 684 N N . ALA A 1 93 ? -1.458 -7.910 -8.083 1.00 97.31 93 ALA A N 1
ATOM 685 C CA . ALA A 1 93 ? -1.921 -8.712 -9.208 1.00 97.31 93 ALA A CA 1
ATOM 686 C C . ALA A 1 93 ? -1.476 -10.173 -9.080 1.00 97.31 93 ALA A C 1
ATOM 688 O O . ALA A 1 93 ? -2.258 -11.078 -9.359 1.00 97.31 93 ALA A O 1
ATOM 689 N N . HIS A 1 94 ? -0.257 -10.441 -8.605 1.00 96.31 94 HIS A N 1
ATOM 690 C CA . HIS A 1 94 ? 0.196 -11.815 -8.388 1.00 96.31 94 HIS A CA 1
ATOM 691 C C . HIS A 1 94 ? -0.660 -12.556 -7.350 1.00 96.31 94 HIS A C 1
ATOM 693 O O . HIS A 1 94 ? -1.088 -13.682 -7.599 1.00 96.31 94 HIS A O 1
ATOM 699 N N . TYR A 1 95 ? -0.948 -11.913 -6.215 1.00 94.38 95 TYR A N 1
ATOM 700 C CA . TYR A 1 95 ? -1.723 -12.516 -5.123 1.00 94.38 95 TYR A CA 1
ATOM 701 C C . TYR A 1 95 ? -3.236 -12.335 -5.249 1.00 94.38 95 TYR A C 1
ATOM 703 O O . TYR A 1 95 ? -3.979 -12.826 -4.400 1.00 94.38 95 TYR A O 1
ATOM 711 N N . GLN A 1 96 ? -3.704 -11.629 -6.283 1.00 92.81 96 GLN A N 1
ATOM 712 C CA . GLN A 1 96 ? -5.113 -11.257 -6.447 1.00 92.81 96 GLN A CA 1
ATOM 713 C C . GLN A 1 96 ? -5.655 -10.524 -5.200 1.00 92.81 96 GLN A C 1
ATOM 715 O O . GLN A 1 96 ? -6.779 -10.749 -4.743 1.00 92.81 96 GLN A O 1
ATOM 720 N N . ALA A 1 97 ? -4.827 -9.646 -4.625 1.00 89.06 97 ALA A N 1
ATOM 721 C CA . ALA A 1 97 ? -5.120 -8.910 -3.402 1.00 89.06 97 ALA A CA 1
ATOM 722 C C . ALA A 1 97 ? -6.125 -7.791 -3.697 1.00 89.06 97 ALA A C 1
ATOM 724 O O . ALA A 1 97 ? -5.775 -6.661 -4.021 1.00 89.06 97 ALA A O 1
ATOM 725 N N . ALA A 1 98 ? -7.409 -8.118 -3.634 1.00 90.25 98 ALA A N 1
ATOM 726 C CA . ALA A 1 98 ? -8.418 -7.296 -4.283 1.00 90.25 98 ALA A CA 1
ATOM 727 C C . ALA A 1 98 ? -8.639 -5.910 -3.630 1.00 90.25 98 ALA A C 1
ATOM 729 O O . ALA A 1 98 ? -8.923 -4.950 -4.346 1.00 90.25 98 ALA A O 1
ATOM 730 N N . TYR A 1 99 ? -8.458 -5.766 -2.308 1.00 88.94 99 TYR A N 1
ATOM 731 C CA . TYR A 1 99 ? -8.451 -4.439 -1.667 1.00 88.94 99 TYR A CA 1
ATOM 732 C C . TYR A 1 99 ? -7.201 -3.630 -2.047 1.00 88.94 99 TYR A C 1
ATOM 734 O O . TYR A 1 99 ? -7.322 -2.446 -2.343 1.00 88.94 99 TYR A O 1
ATOM 742 N N . GLU A 1 100 ? -6.032 -4.275 -2.098 1.00 92.88 100 GLU A N 1
ATOM 743 C CA . GLU A 1 100 ? -4.765 -3.655 -2.510 1.00 92.88 100 GLU A CA 1
ATOM 744 C C . GLU A 1 100 ? -4.873 -3.096 -3.931 1.00 92.88 100 GLU A C 1
ATOM 746 O O . GLU A 1 100 ? -4.638 -1.913 -4.166 1.00 92.88 100 GLU A O 1
ATOM 751 N N . LEU A 1 101 ? -5.338 -3.930 -4.869 1.00 95.50 101 LEU A N 1
ATOM 752 C CA . LEU A 1 101 ? -5.563 -3.552 -6.261 1.00 95.50 101 LEU A CA 1
ATOM 753 C C . LEU A 1 101 ? -6.545 -2.385 -6.374 1.00 95.50 101 LEU A C 1
ATOM 755 O O . LEU A 1 101 ? -6.286 -1.438 -7.114 1.00 95.50 101 LEU A O 1
ATOM 759 N N . TYR A 1 102 ? -7.649 -2.412 -5.623 1.00 95.88 102 TYR A N 1
ATOM 760 C CA . TYR A 1 102 ? -8.598 -1.300 -5.569 1.00 95.88 102 TYR A CA 1
ATOM 761 C C . TYR A 1 102 ? -7.948 -0.007 -5.054 1.00 95.88 102 TYR A C 1
ATOM 763 O O . TYR A 1 102 ? -8.065 1.040 -5.700 1.00 95.88 102 TYR A O 1
ATOM 771 N N . ALA A 1 103 ? -7.287 -0.057 -3.897 1.00 94.50 103 ALA A N 1
ATOM 772 C CA . ALA A 1 103 ? -6.737 1.122 -3.244 1.00 94.50 103 ALA A CA 1
ATOM 773 C C . ALA A 1 103 ? -5.630 1.745 -4.100 1.00 94.50 103 ALA A C 1
ATOM 775 O O . ALA A 1 103 ? -5.702 2.928 -4.438 1.00 94.50 103 ALA A O 1
ATOM 776 N N . HIS A 1 104 ? -4.674 0.933 -4.546 1.00 96.19 104 HIS A N 1
ATOM 777 C CA . HIS A 1 104 ? -3.509 1.405 -5.285 1.00 96.19 104 HIS A CA 1
ATOM 778 C C . HIS A 1 104 ? -3.810 1.770 -6.740 1.00 96.19 104 HIS A C 1
ATOM 780 O O . HIS A 1 104 ? -3.225 2.718 -7.254 1.00 96.19 104 HIS A O 1
ATOM 786 N N . THR A 1 105 ? -4.825 1.173 -7.379 1.00 98.44 105 THR A N 1
ATOM 787 C CA . THR A 1 105 ? -5.323 1.686 -8.674 1.00 98.44 105 THR A CA 1
ATOM 788 C C . THR A 1 105 ? -5.827 3.123 -8.525 1.00 98.44 105 THR A C 1
ATOM 790 O O . THR A 1 105 ? -5.553 3.988 -9.359 1.00 98.44 105 THR A O 1
ATOM 793 N N . ASN A 1 106 ? -6.549 3.415 -7.437 1.00 98.00 106 ASN A N 1
ATOM 794 C CA . ASN A 1 106 ? -7.021 4.770 -7.177 1.00 98.00 106 ASN A CA 1
ATOM 795 C C . ASN A 1 106 ? -5.883 5.727 -6.798 1.00 98.00 106 ASN A C 1
ATOM 797 O O . ASN A 1 106 ? -5.916 6.877 -7.232 1.00 98.00 106 ASN A O 1
ATOM 801 N N . VAL A 1 107 ? -4.894 5.286 -6.013 1.00 96.50 107 VAL A N 1
ATOM 802 C CA . VAL A 1 10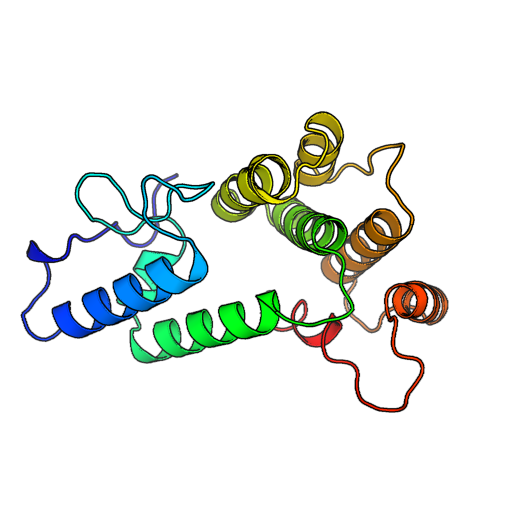7 ? -3.716 6.104 -5.671 1.00 96.50 107 VAL A CA 1
ATOM 803 C C . VAL A 1 107 ? -2.921 6.450 -6.933 1.00 96.50 107 VAL A C 1
ATOM 805 O O . VAL A 1 107 ? -2.696 7.634 -7.196 1.00 96.50 107 VAL A O 1
ATOM 808 N N . ALA A 1 108 ? -2.582 5.454 -7.753 1.00 97.50 108 ALA A N 1
ATOM 809 C CA . ALA A 1 108 ? -1.854 5.625 -9.007 1.00 97.50 108 ALA A CA 1
ATOM 810 C C . ALA A 1 108 ? -2.527 6.643 -9.941 1.00 97.50 108 ALA A C 1
ATOM 812 O O . ALA A 1 108 ? -1.889 7.571 -10.436 1.00 97.50 108 ALA A O 1
ATOM 813 N N . ILE A 1 109 ? -3.843 6.530 -10.133 1.00 98.12 109 ILE A N 1
ATOM 814 C CA . ILE A 1 109 ? -4.571 7.400 -11.064 1.00 98.12 109 ILE A CA 1
ATOM 815 C C . ILE A 1 109 ? -4.832 8.782 -10.457 1.00 98.12 109 ILE A C 1
ATOM 817 O O . ILE A 1 109 ? -4.5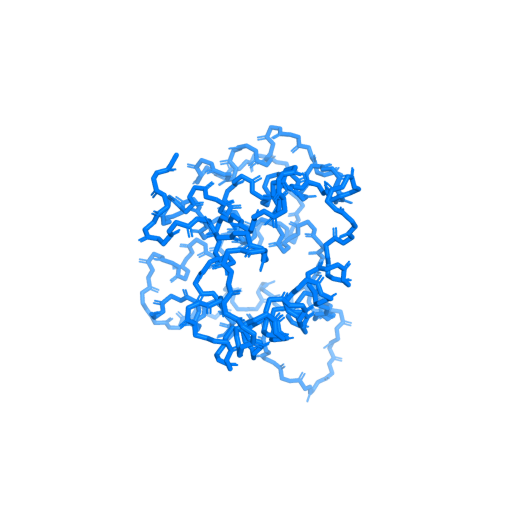52 9.798 -11.085 1.00 98.12 109 ILE A O 1
ATOM 821 N N . LYS A 1 110 ? -5.399 8.848 -9.247 1.00 96.94 110 LYS A N 1
ATOM 822 C CA . LYS A 1 110 ? -5.921 10.110 -8.691 1.00 96.94 110 LYS A CA 1
ATOM 823 C C . LYS A 1 110 ? -4.856 10.951 -7.998 1.00 96.94 110 LYS A C 1
ATOM 825 O O . LYS A 1 110 ? -4.983 12.170 -7.980 1.00 96.94 110 LYS A O 1
ATOM 830 N N . LYS A 1 111 ? -3.857 10.314 -7.378 1.00 94.69 111 LYS A N 1
ATOM 831 C CA . LYS A 1 111 ? -2.822 11.000 -6.589 1.00 94.69 111 LYS A CA 1
ATOM 832 C C . LYS A 1 111 ? -1.511 11.131 -7.356 1.00 94.69 111 LYS A C 1
ATOM 834 O O . LYS A 1 111 ? -0.906 12.195 -7.307 1.00 94.69 111 LYS A O 1
ATOM 839 N N . VAL A 1 112 ? -1.077 10.075 -8.046 1.00 95.75 112 VAL A N 1
ATOM 840 C CA . VAL A 1 112 ? 0.175 10.098 -8.826 1.00 95.75 112 VAL A CA 1
ATOM 841 C C . VAL A 1 112 ? -0.047 10.648 -10.240 1.00 95.75 112 VAL A C 1
ATOM 843 O O . VAL A 1 112 ? 0.848 11.284 -10.788 1.00 95.75 112 VAL A O 1
ATOM 846 N N . GLY A 1 113 ? -1.247 10.482 -10.808 1.00 97.00 113 GLY A N 1
ATOM 847 C CA . GLY A 1 113 ? -1.583 10.990 -12.144 1.00 97.00 113 GLY A CA 1
ATOM 848 C C . GLY A 1 113 ? -1.166 10.056 -13.281 1.00 97.00 113 GLY A C 1
ATOM 849 O O . GLY A 1 113 ? -0.928 10.515 -14.395 1.00 97.00 113 GLY A O 1
ATOM 850 N N . MET A 1 114 ? -1.049 8.755 -13.006 1.00 97.50 114 MET A N 1
ATOM 851 C CA . MET A 1 114 ? -0.697 7.751 -14.009 1.00 97.50 114 MET A CA 1
ATOM 852 C C . MET A 1 114 ? -1.837 7.518 -15.010 1.00 97.50 114 MET A C 1
ATOM 854 O O . MET A 1 114 ? -3.020 7.643 -14.682 1.00 97.50 114 MET A O 1
ATOM 858 N N . GLU A 1 115 ? -1.471 7.136 -16.236 1.00 97.19 115 GLU A N 1
ATOM 859 C CA . GLU A 1 115 ? -2.422 6.784 -17.292 1.00 97.19 115 GLU A CA 1
ATOM 860 C C . GLU A 1 115 ? -3.240 5.544 -16.891 1.00 97.19 115 GLU A C 1
ATOM 862 O O . GLU A 1 115 ? -2.713 4.569 -16.352 1.00 97.19 115 GLU A O 1
ATOM 867 N N . ARG A 1 116 ? -4.557 5.600 -17.118 1.00 97.12 116 ARG A N 1
ATOM 868 C CA . ARG A 1 116 ? -5.504 4.589 -16.638 1.00 97.12 116 ARG A CA 1
ATOM 869 C C . ARG A 1 116 ? -5.251 3.215 -17.255 1.00 97.12 116 ARG A C 1
ATOM 871 O O . ARG A 1 116 ? -5.244 2.233 -16.520 1.00 97.12 116 ARG A O 1
ATOM 878 N N . GLY A 1 117 ? -5.066 3.143 -18.570 1.00 96.88 117 GLY A N 1
ATOM 879 C CA . GLY A 1 117 ? -4.820 1.898 -19.294 1.00 96.88 117 GLY A CA 1
ATOM 880 C C . GLY A 1 117 ? -3.562 1.178 -18.809 1.00 96.88 117 GLY A C 1
ATOM 881 O O . GLY A 1 117 ? -3.602 -0.033 -18.592 1.00 96.88 117 GLY A O 1
ATOM 882 N N . LEU A 1 118 ? -2.483 1.921 -18.548 1.00 97.25 118 LEU A N 1
ATOM 883 C CA . LEU A 1 118 ? -1.243 1.418 -17.961 1.00 97.25 118 LEU A CA 1
ATOM 884 C C . LEU A 1 118 ? -1.500 0.822 -16.574 1.00 97.25 118 LEU A C 1
ATOM 886 O O . LEU A 1 118 ? -1.149 -0.332 -16.332 1.00 97.25 118 LEU A O 1
ATOM 890 N N . VAL A 1 119 ? -2.149 1.573 -15.678 1.00 98.25 119 VAL A N 1
ATOM 891 C CA . VAL A 1 119 ? -2.463 1.106 -14.315 1.00 98.25 119 VAL A CA 1
ATOM 892 C C . VAL A 1 119 ? -3.329 -0.154 -14.350 1.00 98.25 119 VAL A C 1
ATOM 894 O O . VAL A 1 119 ? -3.042 -1.125 -13.650 1.00 98.25 119 VAL A O 1
ATOM 897 N N . GLU A 1 120 ? -4.365 -0.171 -15.188 1.00 97.50 120 GLU A N 1
ATOM 898 C CA . GLU A 1 120 ? -5.272 -1.311 -15.324 1.00 97.50 120 GLU A CA 1
ATOM 899 C C . GLU A 1 120 ? -4.574 -2.545 -15.915 1.00 97.50 120 GLU A C 1
ATOM 901 O O . GLU A 1 120 ? -4.873 -3.663 -15.497 1.00 97.50 120 GLU A O 1
ATOM 906 N N . ALA A 1 121 ? -3.628 -2.374 -16.844 1.00 98.06 121 ALA A N 1
ATOM 907 C CA . ALA A 1 121 ? -2.812 -3.470 -17.365 1.00 98.06 121 ALA A CA 1
ATOM 908 C C . ALA A 1 121 ? -1.911 -4.079 -16.278 1.00 98.06 121 ALA A C 1
ATOM 910 O O . ALA A 1 121 ? -1.938 -5.295 -16.071 1.00 98.06 121 ALA A O 1
ATOM 911 N N . VAL A 1 122 ? -1.192 -3.249 -15.509 1.00 98.19 122 VAL A N 1
ATOM 912 C CA . VAL A 1 122 ? -0.364 -3.739 -14.388 1.00 98.19 122 VAL A CA 1
ATOM 913 C C . VAL A 1 122 ? -1.224 -4.447 -13.342 1.00 98.19 122 VAL A C 1
ATOM 915 O O . VAL A 1 122 ? -0.851 -5.519 -12.869 1.00 98.19 122 VAL A O 1
ATOM 918 N N . ALA A 1 123 ? -2.403 -3.907 -13.020 1.00 97.31 123 ALA A N 1
ATOM 919 C CA . ALA A 1 123 ? -3.340 -4.515 -12.073 1.00 97.31 123 ALA A CA 1
ATOM 920 C C . ALA A 1 123 ? -3.866 -5.893 -12.530 1.00 97.31 123 ALA A C 1
ATOM 922 O O . ALA A 1 123 ? -4.255 -6.709 -11.693 1.00 97.31 123 ALA A O 1
ATOM 923 N N . ARG A 1 124 ? -3.849 -6.182 -13.840 1.00 97.25 124 ARG A N 1
ATOM 924 C CA . ARG A 1 124 ? -4.126 -7.516 -14.408 1.00 97.25 124 ARG A CA 1
ATOM 925 C C . ARG A 1 124 ? -2.892 -8.425 -14.474 1.00 97.25 124 ARG A C 1
ATOM 927 O O . ARG A 1 124 ? -3.007 -9.585 -14.858 1.00 97.25 124 ARG A O 1
ATOM 934 N N . GLY A 1 125 ? -1.721 -7.928 -14.080 1.00 95.62 125 GLY A N 1
ATOM 935 C CA . GLY A 1 125 ? -0.446 -8.643 -14.159 1.00 95.62 125 GLY A CA 1
ATOM 936 C C . GLY A 1 125 ? 0.173 -8.650 -15.560 1.00 95.62 125 GLY A C 1
ATOM 937 O O . GLY A 1 125 ? 1.072 -9.451 -15.826 1.00 95.62 125 GLY A O 1
ATOM 938 N N . GLU A 1 126 ? -0.304 -7.782 -16.452 1.00 96.94 126 GLU A N 1
ATOM 939 C CA . GLU A 1 126 ? 0.209 -7.599 -17.810 1.00 96.94 126 GLU A CA 1
ATOM 940 C C . GLU A 1 126 ? 1.335 -6.554 -17.803 1.00 96.94 126 GLU A C 1
ATOM 942 O O . GLU A 1 126 ? 1.316 -5.625 -16.996 1.00 96.94 126 GLU A O 1
ATOM 947 N N . LYS A 1 127 ? 2.318 -6.685 -18.706 1.00 93.69 127 LYS A N 1
ATOM 948 C CA . LYS A 1 127 ? 3.340 -5.647 -18.920 1.00 93.69 127 LYS A CA 1
ATOM 949 C C . LYS A 1 127 ? 2.785 -4.620 -19.920 1.00 93.69 127 LYS A C 1
ATOM 951 O O . LYS A 1 127 ? 2.676 -4.976 -21.093 1.00 93.69 127 LYS A O 1
ATOM 956 N N . PRO A 1 128 ? 2.423 -3.390 -19.511 1.00 91.25 128 PRO A N 1
ATOM 957 C CA . PRO A 1 128 ? 1.986 -2.366 -20.456 1.00 91.25 128 PRO A CA 1
ATOM 958 C C . PRO A 1 128 ? 3.133 -1.855 -21.332 1.00 91.25 128 PRO A C 1
ATOM 960 O O . PRO A 1 128 ? 4.299 -1.856 -20.934 1.00 91.25 128 PRO A O 1
ATOM 963 N N . GLU A 1 129 ? 2.783 -1.374 -22.521 1.00 89.62 129 GLU A N 1
ATOM 964 C CA . GLU A 1 129 ? 3.693 -0.611 -23.376 1.00 89.62 129 GLU A CA 1
ATOM 965 C C . GLU A 1 129 ? 3.810 0.841 -22.885 1.00 89.62 129 GLU A C 1
ATOM 967 O O . GLU A 1 129 ? 2.900 1.372 -22.248 1.00 89.62 129 GLU A O 1
ATOM 972 N N . GLY A 1 130 ? 4.931 1.503 -23.189 1.00 86.50 130 GLY A N 1
ATOM 973 C CA . GLY A 1 130 ? 5.107 2.934 -22.910 1.00 86.50 130 GLY A CA 1
ATOM 974 C C . GLY A 1 130 ? 5.390 3.291 -21.447 1.00 86.50 130 GLY A C 1
ATOM 975 O O . GLY A 1 130 ? 5.275 4.459 -21.076 1.0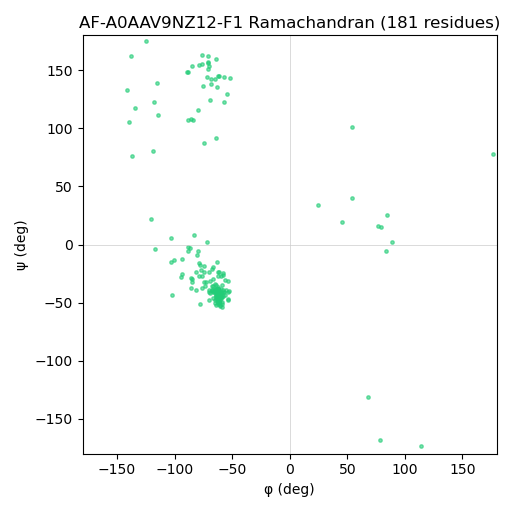0 86.50 130 GLY A O 1
ATOM 976 N N . MET A 1 131 ? 5.772 2.318 -20.613 1.00 92.00 131 MET A N 1
ATOM 977 C CA . MET A 1 131 ? 6.317 2.608 -19.287 1.00 92.00 131 MET A CA 1
ATOM 978 C C . MET A 1 131 ? 7.621 3.403 -19.403 1.00 92.00 131 MET A C 1
ATOM 980 O O . MET A 1 131 ? 8.426 3.187 -20.306 1.00 92.00 131 MET A O 1
ATOM 984 N N . ASN A 1 132 ? 7.848 4.319 -18.462 1.00 91.69 132 ASN A N 1
ATOM 985 C CA . ASN A 1 132 ? 9.186 4.871 -18.285 1.00 91.69 132 ASN A CA 1
ATOM 986 C C . ASN A 1 132 ? 10.118 3.814 -17.671 1.00 91.69 132 ASN A C 1
ATOM 988 O O . ASN A 1 132 ? 9.665 2.837 -17.071 1.00 91.69 132 ASN A O 1
ATOM 992 N N . GLU A 1 133 ? 11.425 4.043 -17.784 1.00 89.06 133 GLU A N 1
ATOM 993 C CA . GLU A 1 133 ? 12.457 3.110 -17.320 1.00 89.06 133 GLU A CA 1
ATOM 994 C C . GLU A 1 133 ? 12.278 2.699 -15.848 1.00 89.06 133 GLU A C 1
ATOM 996 O O . GLU A 1 133 ? 12.391 1.520 -15.515 1.00 89.06 133 GLU A O 1
ATOM 1001 N N . GLY A 1 134 ? 11.921 3.640 -14.967 1.00 87.44 134 GLY A N 1
ATOM 1002 C CA . GLY A 1 134 ? 11.693 3.350 -13.551 1.00 87.44 134 GLY A CA 1
ATOM 1003 C C . GLY A 1 134 ? 10.513 2.402 -13.320 1.00 87.44 134 GLY A C 1
ATOM 1004 O O . GLY A 1 134 ? 10.619 1.446 -12.550 1.00 87.44 134 GLY A O 1
ATOM 1005 N N . CYS A 1 135 ? 9.399 2.626 -14.015 1.00 92.31 135 CYS A N 1
ATOM 1006 C CA . CYS A 1 135 ? 8.234 1.745 -13.966 1.00 92.31 135 CYS A CA 1
ATOM 1007 C C . CYS A 1 135 ? 8.547 0.350 -14.526 1.00 92.31 135 CYS A C 1
ATOM 1009 O O . CYS A 1 135 ? 8.141 -0.647 -13.931 1.00 92.31 135 CYS A O 1
ATOM 1011 N N . GLU A 1 136 ? 9.306 0.259 -15.622 1.00 92.94 136 GLU A N 1
ATOM 1012 C CA . GLU A 1 136 ? 9.714 -1.032 -16.188 1.00 92.94 136 GLU A CA 1
ATOM 1013 C C . GLU A 1 136 ? 10.572 -1.839 -15.212 1.00 92.94 136 GLU A C 1
ATOM 1015 O O . GLU A 1 136 ? 10.297 -3.017 -14.972 1.00 92.94 136 GLU A O 1
ATOM 1020 N N . VAL A 1 137 ? 11.581 -1.203 -14.611 1.00 90.00 137 VAL A N 1
ATOM 1021 C CA . VAL A 1 137 ? 12.462 -1.841 -13.625 1.00 90.00 137 VAL A CA 1
ATOM 1022 C C . VAL A 1 137 ? 11.669 -2.295 -12.398 1.00 90.00 137 VAL A C 1
ATOM 1024 O O . VAL A 1 137 ? 11.860 -3.422 -11.928 1.00 90.00 137 VAL A O 1
ATOM 1027 N N . ALA A 1 138 ? 10.744 -1.468 -11.904 1.00 90.69 138 ALA A N 1
ATOM 1028 C CA . ALA A 1 138 ? 9.875 -1.820 -10.785 1.00 90.69 138 ALA A CA 1
ATOM 1029 C C . ALA A 1 138 ? 8.976 -3.024 -11.104 1.00 90.69 138 ALA A C 1
ATOM 1031 O O . ALA A 1 138 ? 8.926 -3.971 -10.315 1.00 90.69 138 ALA A O 1
ATOM 1032 N N . PHE A 1 139 ? 8.321 -3.023 -12.270 1.00 94.12 139 PHE A N 1
ATOM 1033 C CA . PHE A 1 139 ? 7.475 -4.125 -12.729 1.00 94.12 139 PHE A CA 1
ATOM 1034 C C . PHE A 1 139 ? 8.269 -5.429 -12.835 1.00 94.12 139 PHE A C 1
ATOM 1036 O O . PHE A 1 139 ? 7.894 -6.438 -12.240 1.00 94.12 139 PHE A O 1
ATOM 1043 N N . GLU A 1 140 ? 9.389 -5.417 -13.563 1.00 93.44 140 GLU A N 1
ATOM 1044 C CA . GLU A 1 140 ? 10.208 -6.610 -13.807 1.00 93.44 140 GLU A CA 1
ATOM 1045 C C . GLU A 1 140 ? 10.760 -7.187 -12.505 1.00 93.44 140 GLU A C 1
ATOM 1047 O O . GLU A 1 140 ? 10.713 -8.403 -12.292 1.00 93.44 140 GLU A O 1
ATOM 1052 N N . THR A 1 141 ? 11.220 -6.319 -11.605 1.00 91.31 141 THR A N 1
ATOM 1053 C CA . THR A 1 141 ? 11.789 -6.755 -10.333 1.00 91.31 141 THR A CA 1
ATOM 1054 C C . THR A 1 141 ? 10.724 -7.318 -9.399 1.00 91.31 141 THR A C 1
ATOM 1056 O O . THR A 1 141 ? 10.898 -8.414 -8.864 1.00 91.31 141 THR A O 1
ATOM 1059 N N . ALA A 1 142 ? 9.596 -6.618 -9.233 1.00 92.75 142 ALA A N 1
ATOM 1060 C CA . ALA A 1 142 ? 8.483 -7.107 -8.426 1.00 92.75 142 ALA A CA 1
ATOM 1061 C C . ALA A 1 142 ? 7.960 -8.440 -8.977 1.00 92.75 142 ALA A C 1
ATOM 1063 O O . ALA A 1 142 ? 7.813 -9.405 -8.226 1.00 92.75 142 ALA A O 1
ATOM 1064 N N . ARG A 1 143 ? 7.774 -8.535 -10.301 1.00 94.69 143 ARG A N 1
ATOM 1065 C CA . ARG A 1 143 ? 7.311 -9.752 -10.977 1.00 94.69 143 ARG A CA 1
ATOM 1066 C C . ARG A 1 143 ? 8.271 -10.922 -10.787 1.00 94.69 143 ARG A C 1
ATOM 1068 O O . ARG A 1 143 ? 7.803 -12.047 -10.608 1.00 94.69 143 ARG A O 1
ATOM 1075 N N . TYR A 1 144 ? 9.581 -10.676 -10.826 1.00 94.12 144 TYR A N 1
ATOM 1076 C CA . TYR A 1 144 ? 10.591 -11.697 -10.563 1.00 94.12 144 TYR A CA 1
ATOM 1077 C C . TYR A 1 144 ? 10.508 -12.196 -9.118 1.00 94.12 144 TYR A C 1
ATOM 1079 O O . TYR A 1 144 ? 10.408 -13.403 -8.902 1.00 94.12 144 TYR A O 1
ATOM 1087 N N . LEU A 1 145 ? 10.517 -11.281 -8.142 1.00 90.56 145 LEU A N 1
ATOM 1088 C CA . LEU A 1 145 ? 10.571 -11.614 -6.715 1.00 90.56 145 LEU A CA 1
ATOM 1089 C C . LEU A 1 145 ? 9.355 -12.417 -6.246 1.00 90.56 145 LEU A C 1
ATOM 1091 O O . LEU A 1 145 ? 9.513 -13.350 -5.465 1.00 90.56 145 LEU A O 1
ATOM 1095 N N . VAL A 1 146 ? 8.159 -12.107 -6.753 1.00 92.50 146 VAL A N 1
ATOM 1096 C CA . VAL A 1 146 ? 6.953 -12.888 -6.422 1.00 92.50 146 VAL A CA 1
ATOM 1097 C C . VAL A 1 146 ? 6.913 -14.248 -7.125 1.00 92.50 146 VAL A C 1
ATOM 1099 O O . VAL A 1 146 ? 6.254 -15.167 -6.656 1.00 92.50 146 VAL A O 1
ATOM 1102 N N . ALA A 1 147 ? 7.610 -14.406 -8.255 1.00 93.44 147 ALA A N 1
ATOM 1103 C CA . ALA A 1 147 ? 7.584 -15.639 -9.042 1.00 93.44 147 ALA A CA 1
ATOM 1104 C C . ALA A 1 147 ? 8.710 -16.624 -8.694 1.00 93.44 147 ALA A C 1
ATOM 1106 O O . ALA A 1 147 ? 8.575 -17.817 -8.969 1.00 93.44 147 ALA A O 1
ATOM 1107 N N . LYS A 1 148 ? 9.840 -16.145 -8.161 1.00 91.50 148 LYS A N 1
ATOM 1108 C CA . LYS A 1 148 ? 11.044 -16.955 -7.953 1.00 91.50 148 LYS A CA 1
ATOM 1109 C C . LYS A 1 148 ? 11.639 -16.729 -6.563 1.00 91.50 148 LYS A C 1
ATOM 1111 O O . LYS A 1 148 ? 12.129 -15.635 -6.286 1.00 91.50 148 LYS A O 1
ATOM 1116 N N . PRO A 1 149 ? 11.690 -17.771 -5.715 1.00 87.38 149 PRO A N 1
ATOM 1117 C CA . PRO A 1 149 ? 12.462 -17.726 -4.483 1.00 87.38 149 PRO A CA 1
ATOM 1118 C C . PRO A 1 149 ? 13.955 -17.525 -4.766 1.00 87.38 149 PRO A C 1
ATOM 1120 O O . PRO A 1 149 ? 14.496 -18.081 -5.723 1.00 87.38 149 PRO A O 1
ATOM 1123 N N . GLY A 1 150 ? 14.635 -16.790 -3.888 1.00 85.44 150 GLY A N 1
ATOM 1124 C CA . GLY A 1 150 ? 16.081 -16.574 -3.958 1.00 85.44 150 GLY A CA 1
ATOM 1125 C C . GLY A 1 150 ? 16.476 -15.122 -4.243 1.00 85.44 150 GLY A C 1
ATOM 1126 O O . GLY A 1 150 ? 15.634 -14.223 -4.194 1.00 85.44 150 GLY A O 1
ATOM 1127 N N . PRO A 1 151 ? 17.777 -14.859 -4.454 1.00 83.06 151 PRO A N 1
ATOM 1128 C CA . PRO A 1 151 ? 18.265 -13.516 -4.730 1.00 83.06 151 PRO A CA 1
ATOM 1129 C C . PRO A 1 151 ? 17.851 -13.038 -6.127 1.00 83.06 151 PRO A C 1
ATOM 1131 O O . PRO A 1 151 ? 17.636 -13.830 -7.048 1.00 83.06 151 PRO A O 1
ATOM 1134 N N . LEU A 1 152 ? 17.800 -11.716 -6.284 1.00 83.94 152 LEU A N 1
ATOM 1135 C CA . LEU A 1 152 ? 17.651 -11.082 -7.587 1.00 83.94 152 LEU A CA 1
ATOM 1136 C C . LEU A 1 152 ? 18.938 -11.300 -8.417 1.00 83.94 152 LEU A C 1
ATOM 1138 O O . LEU A 1 152 ? 20.031 -11.178 -7.856 1.00 83.94 152 LEU A O 1
ATOM 1142 N N . PRO A 1 153 ? 18.851 -11.616 -9.724 1.00 88.69 153 PRO A N 1
ATOM 1143 C CA . PRO A 1 153 ? 20.018 -11.699 -10.595 1.00 88.69 153 PRO A CA 1
ATOM 1144 C C . PRO A 1 153 ? 20.804 -10.385 -10.603 1.00 88.69 153 PRO A C 1
ATOM 1146 O O . PRO A 1 153 ? 20.209 -9.307 -10.571 1.00 88.69 153 PRO A O 1
ATOM 1149 N N . GLY A 1 154 ? 22.136 -10.468 -10.688 1.00 83.31 154 GLY A N 1
ATOM 1150 C CA . GLY A 1 154 ? 23.015 -9.294 -10.622 1.00 83.31 154 GLY A CA 1
ATOM 1151 C C . GLY A 1 154 ? 22.676 -8.220 -11.659 1.00 83.31 154 GLY A C 1
ATOM 1152 O O . GLY A 1 154 ? 22.636 -7.045 -11.331 1.00 83.31 154 GLY A O 1
ATOM 1153 N N . GLU A 1 155 ? 22.323 -8.611 -12.884 1.00 85.88 155 GLU A N 1
ATOM 1154 C CA . GLU A 1 155 ? 21.906 -7.670 -13.935 1.00 85.88 155 GLU A CA 1
ATOM 1155 C C . GLU A 1 155 ? 20.640 -6.872 -13.573 1.00 85.88 155 GLU A C 1
ATOM 1157 O O . GLU A 1 155 ? 20.560 -5.675 -13.839 1.00 85.88 155 GLU A O 1
ATOM 1162 N N . MET A 1 156 ? 19.660 -7.513 -12.928 1.00 83.75 156 MET A N 1
ATOM 1163 C CA . MET A 1 156 ? 18.428 -6.860 -12.482 1.00 83.75 156 MET A CA 1
ATOM 1164 C C . MET A 1 156 ? 18.701 -5.967 -11.272 1.00 83.75 156 MET A C 1
ATOM 1166 O O . MET A 1 156 ? 18.132 -4.884 -11.167 1.00 83.75 156 MET A O 1
ATOM 1170 N N . TRP A 1 157 ? 19.608 -6.394 -10.390 1.00 76.94 157 TRP A N 1
ATOM 1171 C CA . TRP A 1 157 ? 20.070 -5.593 -9.259 1.00 76.94 157 TRP A CA 1
ATOM 1172 C C . TRP A 1 157 ? 20.745 -4.292 -9.713 1.00 76.94 157 TRP A C 1
ATOM 1174 O O . TRP A 1 157 ? 20.366 -3.217 -9.253 1.00 76.94 157 TRP A O 1
ATOM 1184 N N . GLU A 1 158 ? 21.688 -4.371 -10.654 1.00 78.88 158 GLU A N 1
ATOM 1185 C CA . GLU A 1 158 ? 22.390 -3.193 -11.179 1.00 78.88 158 GLU A CA 1
ATOM 1186 C C . GLU A 1 158 ? 21.441 -2.242 -11.922 1.00 78.88 158 GLU A C 1
ATOM 1188 O O . GLU A 1 158 ? 21.530 -1.026 -11.754 1.00 78.88 158 GLU A O 1
ATOM 1193 N N . ARG A 1 159 ? 20.472 -2.777 -12.681 1.00 78.19 159 ARG A N 1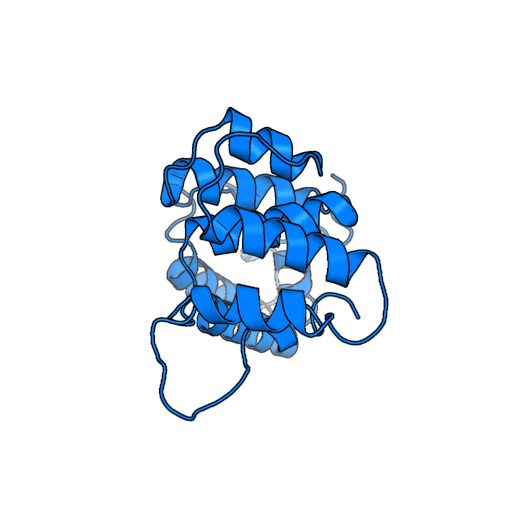
ATOM 1194 C CA . ARG A 1 159 ? 19.411 -1.966 -13.307 1.00 78.19 159 ARG A CA 1
ATOM 1195 C C . ARG A 1 159 ? 18.519 -1.282 -12.268 1.00 78.19 159 ARG A C 1
ATOM 1197 O O . ARG A 1 159 ? 18.168 -0.123 -12.448 1.00 78.19 159 ARG A O 1
ATOM 1204 N N . GLY A 1 160 ? 18.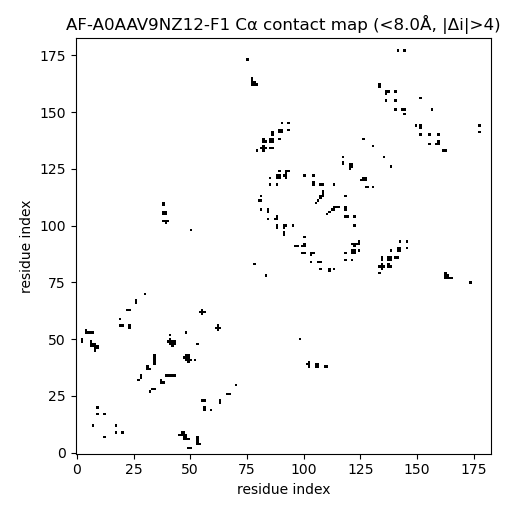206 -1.957 -11.160 1.00 66.81 160 GLY A N 1
ATOM 1205 C CA . GLY A 1 160 ? 17.520 -1.366 -10.005 1.00 66.81 160 GLY A CA 1
ATOM 1206 C C . GLY A 1 160 ? 18.274 -0.182 -9.398 1.00 66.81 160 GLY A C 1
ATOM 1207 O O . GLY A 1 160 ? 17.661 0.806 -8.998 1.00 66.81 160 GLY A O 1
ATOM 1208 N N . GLY A 1 161 ? 19.608 -0.240 -9.407 1.00 61.97 161 GLY A N 1
ATOM 1209 C CA . GLY A 1 161 ? 20.483 0.845 -8.962 1.00 61.97 161 GLY A CA 1
ATOM 1210 C C . GLY A 1 161 ? 20.370 2.139 -9.779 1.00 61.97 161 GLY A C 1
ATOM 1211 O O . GLY A 1 161 ? 20.809 3.181 -9.304 1.00 61.97 161 GLY A O 1
ATOM 1212 N N . LEU A 1 162 ? 19.754 2.119 -10.969 1.00 51.66 162 LEU A N 1
ATOM 1213 C CA . LEU A 1 162 ? 19.485 3.325 -11.769 1.00 51.66 162 LEU A CA 1
ATOM 1214 C C . LEU A 1 162 ? 18.339 4.176 -11.206 1.00 51.66 162 LEU A C 1
ATOM 1216 O O . LEU A 1 162 ? 18.233 5.355 -11.534 1.00 51.66 162 LEU A O 1
ATOM 1220 N N . MET A 1 163 ? 17.496 3.600 -10.345 1.00 52.53 163 MET A N 1
ATOM 1221 C CA . MET A 1 163 ? 16.447 4.343 -9.641 1.00 52.53 163 MET A CA 1
ATOM 1222 C C . MET A 1 163 ? 17.025 5.142 -8.464 1.00 52.53 163 MET A C 1
ATOM 1224 O O . MET A 1 163 ? 16.417 6.102 -8.002 1.00 52.53 163 MET A O 1
ATOM 1228 N N . ASP A 1 164 ? 18.233 4.796 -8.015 1.00 50.12 164 ASP A N 1
ATOM 1229 C CA . ASP A 1 164 ? 18.901 5.435 -6.892 1.00 50.12 164 ASP A CA 1
ATOM 1230 C C . ASP A 1 164 ? 19.649 6.707 -7.327 1.00 50.12 164 ASP A C 1
ATOM 1232 O O . ASP A 1 164 ? 20.718 6.669 -7.940 1.00 50.12 164 ASP A O 1
ATOM 1236 N N . SER A 1 165 ? 19.107 7.873 -6.968 1.00 43.56 165 SER A N 1
ATOM 1237 C CA . SER A 1 165 ? 19.767 9.168 -7.174 1.00 43.56 165 SER A CA 1
ATOM 1238 C C . SER A 1 165 ? 20.958 9.412 -6.234 1.00 43.56 165 SER A C 1
ATOM 1240 O O . SER A 1 165 ? 21.584 10.472 -6.301 1.00 43.56 165 SER A O 1
ATOM 1242 N N . ARG A 1 166 ? 21.315 8.451 -5.370 1.00 47.28 166 ARG A N 1
ATOM 1243 C CA . ARG A 1 166 ? 22.431 8.540 -4.423 1.00 47.28 166 ARG A CA 1
ATOM 1244 C C . ARG A 1 166 ? 23.477 7.458 -4.701 1.00 47.28 166 ARG A C 1
ATOM 1246 O O . ARG A 1 166 ? 23.617 6.489 -3.966 1.00 47.28 166 ARG A O 1
ATOM 1253 N N . ARG A 1 167 ? 24.349 7.685 -5.690 1.00 45.47 167 ARG A N 1
ATOM 1254 C CA . ARG A 1 167 ? 25.690 7.068 -5.657 1.00 45.47 167 ARG A CA 1
ATOM 1255 C C . ARG A 1 167 ? 26.449 7.622 -4.442 1.00 45.47 167 ARG A C 1
ATOM 1257 O O . ARG A 1 167 ? 27.081 8.669 -4.537 1.00 45.47 167 ARG A O 1
ATOM 1264 N N . GLY A 1 168 ? 26.355 6.933 -3.304 1.00 32.12 168 GLY A N 1
ATOM 1265 C CA . GLY A 1 168 ? 27.010 7.313 -2.050 1.00 32.12 168 GLY A CA 1
ATOM 1266 C C . GLY A 1 168 ? 26.664 6.397 -0.870 1.00 32.12 168 GLY A C 1
ATOM 1267 O O . GLY A 1 168 ? 25.835 6.742 -0.045 1.00 32.12 168 GLY A O 1
ATOM 1268 N N . SER A 1 169 ? 27.300 5.225 -0.832 1.00 36.03 169 SER A N 1
ATOM 1269 C CA . SER A 1 169 ? 27.693 4.424 0.346 1.00 36.03 169 SER A CA 1
ATOM 1270 C C . SER A 1 169 ? 26.765 4.142 1.552 1.00 36.03 169 SER A C 1
ATOM 1272 O O . SER A 1 169 ? 27.322 3.688 2.543 1.00 36.03 169 SER A O 1
ATOM 1274 N N . GLU A 1 170 ? 25.430 4.254 1.515 1.00 34.53 170 GLU A N 1
ATOM 1275 C CA . GLU A 1 170 ? 24.566 3.648 2.565 1.00 34.53 170 GLU A CA 1
ATOM 1276 C C . GLU A 1 170 ? 23.267 2.984 2.024 1.00 34.53 170 GLU A C 1
ATOM 1278 O O . GLU A 1 170 ? 22.319 3.638 1.607 1.00 34.53 170 GLU A O 1
ATOM 1283 N N . GLU A 1 171 ? 23.302 1.642 2.027 1.00 43.75 171 GLU A N 1
ATOM 1284 C CA . GLU A 1 171 ? 22.263 0.628 2.336 1.00 43.75 171 GLU A CA 1
ATOM 1285 C C . GLU A 1 171 ? 20.857 0.568 1.664 1.00 43.75 171 GLU A C 1
ATOM 1287 O O . GLU A 1 171 ? 19.876 1.185 2.059 1.00 43.75 171 GLU A O 1
ATOM 1292 N N . ARG A 1 172 ? 20.751 -0.361 0.695 1.00 43.75 172 ARG A N 1
ATOM 1293 C CA . ARG A 1 172 ? 19.870 -1.563 0.548 1.00 43.75 172 ARG A CA 1
ATOM 1294 C C . ARG A 1 172 ? 18.496 -1.713 1.261 1.00 43.75 172 ARG A C 1
ATOM 1296 O O . ARG A 1 172 ? 18.118 -2.854 1.533 1.00 43.75 172 ARG A O 1
ATOM 1303 N N . GLU A 1 173 ? 17.687 -0.684 1.495 1.00 40.53 173 GLU A N 1
ATOM 1304 C CA . GLU A 1 173 ? 16.404 -0.908 2.213 1.00 40.53 173 GLU A CA 1
ATOM 1305 C C . GLU A 1 173 ? 15.135 -1.148 1.369 1.00 40.53 173 GLU A C 1
ATOM 1307 O O . GLU A 1 173 ? 14.154 -1.670 1.894 1.00 40.53 173 GLU A O 1
ATOM 1312 N N . PHE A 1 174 ? 15.116 -0.909 0.055 1.00 42.19 174 PHE A N 1
ATOM 1313 C CA . PHE A 1 174 ? 13.858 -1.061 -0.702 1.00 42.19 174 PHE A CA 1
ATOM 1314 C C . PHE A 1 174 ? 13.455 -2.529 -0.984 1.00 42.19 174 PHE A C 1
ATOM 1316 O O . PHE A 1 174 ? 12.287 -2.900 -0.869 1.00 42.19 174 PHE A O 1
ATOM 1323 N N . PHE A 1 175 ? 14.416 -3.417 -1.263 1.00 40.81 175 PHE A N 1
ATOM 1324 C CA . PHE A 1 175 ? 14.128 -4.829 -1.575 1.00 40.81 175 PHE A CA 1
ATOM 1325 C C . PHE A 1 175 ? 13.882 -5.722 -0.347 1.00 40.81 175 PHE A C 1
ATOM 1327 O O . PHE A 1 175 ? 13.452 -6.867 -0.494 1.00 40.81 175 PHE A O 1
ATOM 1334 N N . HIS A 1 176 ? 14.120 -5.217 0.867 1.00 35.47 176 HIS A N 1
ATOM 1335 C CA . HIS A 1 176 ? 13.841 -5.952 2.107 1.00 35.47 176 HIS A CA 1
ATOM 1336 C C . HIS A 1 176 ? 12.346 -5.950 2.468 1.00 35.47 176 HIS A C 1
ATOM 1338 O O . HIS A 1 176 ? 11.858 -6.844 3.151 1.00 35.47 176 HIS A O 1
ATOM 1344 N N . VAL A 1 177 ? 11.601 -4.978 1.951 1.00 37.84 177 VAL A N 1
ATOM 1345 C CA . VAL A 1 177 ? 10.198 -4.720 2.295 1.00 37.84 177 VAL A CA 1
ATOM 1346 C C . VAL A 1 177 ? 9.246 -5.647 1.541 1.00 37.84 177 VAL A C 1
ATOM 1348 O O . VAL A 1 177 ? 8.322 -6.199 2.134 1.00 37.84 177 VAL A O 1
ATOM 1351 N N . ILE A 1 178 ? 9.538 -5.925 0.263 1.00 40.16 178 ILE A N 1
ATOM 1352 C CA . ILE A 1 178 ? 8.817 -6.940 -0.528 1.00 40.16 178 ILE A CA 1
ATOM 1353 C C . ILE A 1 178 ? 8.993 -8.344 0.090 1.00 40.16 178 ILE A C 1
ATOM 1355 O O . ILE A 1 178 ? 8.105 -9.183 -0.024 1.00 40.16 178 ILE A O 1
ATOM 1359 N N . LYS A 1 179 ? 10.100 -8.594 0.808 1.00 33.59 179 LYS A N 1
ATOM 1360 C CA . LYS A 1 179 ? 10.344 -9.852 1.536 1.00 33.59 179 LYS A CA 1
ATOM 1361 C C . LYS A 1 179 ? 9.496 -10.025 2.801 1.00 33.59 179 LYS A C 1
ATOM 1363 O O . LYS A 1 179 ? 9.196 -11.163 3.140 1.00 33.59 179 LYS A O 1
ATOM 1368 N N . ILE A 1 180 ? 9.148 -8.946 3.506 1.00 33.97 180 ILE A N 1
ATOM 1369 C CA . ILE A 1 180 ? 8.427 -9.016 4.793 1.00 33.97 180 ILE A CA 1
ATOM 1370 C C . ILE A 1 180 ? 6.912 -9.124 4.584 1.00 33.97 180 ILE A C 1
ATOM 1372 O O . ILE A 1 180 ? 6.232 -9.757 5.381 1.00 33.97 180 ILE A O 1
ATOM 1376 N N . LEU A 1 181 ? 6.378 -8.571 3.491 1.00 30.86 181 LEU A N 1
ATOM 1377 C CA . LEU A 1 181 ? 4.936 -8.596 3.219 1.00 30.86 181 LEU A CA 1
ATOM 1378 C C . LEU A 1 181 ? 4.421 -9.921 2.634 1.00 30.86 181 LEU A C 1
ATOM 1380 O O . LEU A 1 181 ? 3.215 -10.071 2.469 1.00 30.86 181 LEU A O 1
ATOM 1384 N N . LEU A 1 182 ? 5.316 -10.867 2.327 1.00 30.70 182 LEU A N 1
ATOM 1385 C CA . LEU A 1 182 ? 5.000 -12.151 1.686 1.00 30.70 182 LEU A CA 1
ATOM 1386 C C . LEU A 1 182 ? 5.403 -13.372 2.534 1.00 30.70 182 LEU A C 1
ATOM 1388 O O . LEU A 1 182 ? 5.569 -14.468 1.993 1.00 30.70 182 LEU A O 1
ATOM 1392 N N . GLN A 1 183 ? 5.551 -13.176 3.849 1.00 29.91 183 GLN A N 1
ATOM 1393 C CA . GLN A 1 183 ? 5.514 -14.253 4.844 1.00 29.91 183 GLN A CA 1
ATOM 1394 C C . GLN A 1 183 ? 4.139 -14.328 5.503 1.00 29.91 183 GLN A C 1
ATOM 1396 O O . GLN A 1 183 ? 3.574 -13.254 5.802 1.00 29.91 183 GLN A O 1
#